Protein AF-A0A1V6F6S4-F1 (afdb_monomer)

Mean predicted aligned error: 8.65 Å

Solvent-accessible surface area (backbone atoms only — not comparable to full-atom values): 11484 Å² total; per-residue (Å²): 112,68,52,58,52,50,46,51,52,53,48,61,76,40,54,95,70,70,42,73,71,54,51,53,48,51,52,50,52,34,52,49,51,49,49,50,52,50,51,46,59,61,52,46,76,76,44,65,95,47,51,69,57,55,55,52,52,51,51,52,54,51,54,49,51,52,52,51,48,42,51,68,70,38,74,67,49,27,50,50,53,51,50,53,62,72,68,49,58,59,68,61,52,50,50,53,51,50,52,49,47,47,40,39,55,51,37,51,54,52,28,49,66,73,28,49,88,42,56,68,97,83,66,88,59,57,70,63,55,51,51,54,53,32,52,52,28,49,53,41,35,52,21,61,73,75,66,42,62,65,58,51,54,50,52,52,53,54,54,58,64,74,63,61,72,76,94,73,69,87,44,75,70,51,45,55,51,50,52,38,49,51,48,25,54,50,50,32,47,54,51,39,48,51,51,19,50,49,54,46,52,52,45,64,75,78,108

Foldseek 3Di:
DVLVVQLVVVCVVCVVPDDPLVNVLSVVLSVQLVVLVVVLVVVCVVPVVCNVVSVVVSVVSSVVSVLVSQCPRDPVSVVVSVCCVVVPPVVVVVLVVVLLCCLQPVLLVQLCVVLVVLDDPDDPPVVVVSVVLNVLLVQLLVCVVVVNCVSVVVVVVVVVVVLDDDPPQPDPVSVVNNVSVVVSVVSSVVSSNCSSNVSSVVSVVVD

Structure (mmCIF, N/CA/C/O backbone):
data_AF-A0A1V6F6S4-F1
#
_entry.id   AF-A0A1V6F6S4-F1
#
loop_
_atom_site.group_PDB
_atom_site.id
_atom_site.type_symbol
_atom_site.label_atom_id
_atom_site.label_alt_id
_atom_site.label_comp_id
_atom_site.label_asym_id
_atom_site.label_entity_id
_atom_site.label_seq_id
_atom_site.pdbx_PDB_ins_code
_atom_site.Cartn_x
_atom_site.Cartn_y
_atom_site.Cartn_z
_atom_site.occupancy
_atom_site.B_iso_or_equiv
_atom_site.auth_seq_id
_atom_site.auth_comp_id
_atom_site.auth_asym_id
_atom_site.auth_atom_id
_atom_site.pdbx_PDB_model_num
ATOM 1 N N . MET A 1 1 ? 23.372 -16.418 1.631 1.00 61.97 1 MET A N 1
ATOM 2 C CA . MET A 1 1 ? 22.149 -17.233 1.434 1.00 61.97 1 MET A CA 1
ATOM 3 C C . MET A 1 1 ? 21.113 -16.500 0.578 1.00 61.97 1 MET A C 1
ATOM 5 O O . MET A 1 1 ? 20.694 -17.074 -0.415 1.00 61.97 1 MET A O 1
ATOM 9 N N . HIS A 1 2 ? 20.783 -15.233 0.865 1.00 75.44 2 HIS A N 1
ATOM 10 C CA . HIS A 1 2 ? 19.788 -14.449 0.107 1.00 75.44 2 HIS A CA 1
ATOM 11 C C . HIS A 1 2 ? 20.067 -14.312 -1.405 1.00 75.44 2 HIS A C 1
ATOM 13 O O . HIS A 1 2 ? 19.204 -14.668 -2.198 1.00 75.44 2 HIS A O 1
ATOM 19 N N . GLY A 1 3 ? 21.277 -13.923 -1.832 1.00 78.50 3 GLY A N 1
ATOM 20 C CA . GLY A 1 3 ? 21.576 -13.802 -3.273 1.00 78.50 3 GLY A CA 1
ATOM 21 C C . GLY A 1 3 ? 21.528 -15.125 -4.057 1.00 78.50 3 GLY A C 1
ATOM 22 O O . GLY A 1 3 ? 21.124 -15.144 -5.214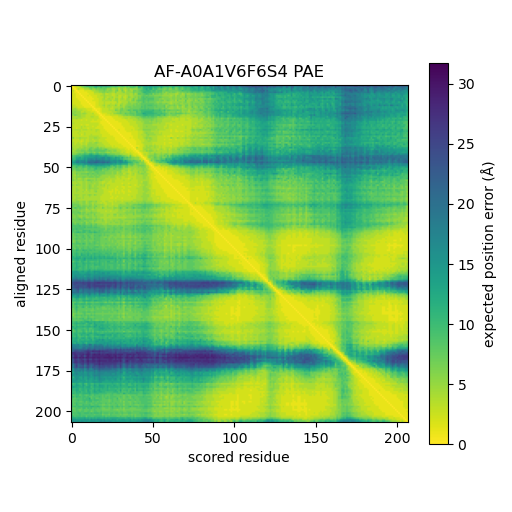 1.00 78.50 3 GLY A O 1
ATOM 23 N N . ALA A 1 4 ? 21.864 -16.252 -3.420 1.00 79.19 4 ALA A N 1
ATOM 24 C CA . ALA A 1 4 ? 21.755 -17.572 -4.050 1.00 79.19 4 ALA A CA 1
ATOM 25 C C . ALA A 1 4 ? 20.289 -18.007 -4.209 1.00 79.19 4 ALA A C 1
ATOM 27 O O . ALA A 1 4 ? 19.920 -18.549 -5.246 1.00 79.19 4 ALA A O 1
ATOM 28 N N . ALA A 1 5 ? 19.446 -17.722 -3.211 1.00 84.12 5 ALA A N 1
ATOM 29 C CA . ALA A 1 5 ? 18.006 -17.951 -3.303 1.00 84.12 5 ALA A CA 1
ATOM 30 C C . ALA A 1 5 ? 17.361 -17.060 -4.378 1.00 84.12 5 ALA A C 1
ATOM 32 O O . ALA A 1 5 ? 16.533 -17.543 -5.144 1.00 84.12 5 ALA A O 1
ATOM 33 N N . TYR A 1 6 ? 17.785 -15.795 -4.483 1.00 82.19 6 TYR A N 1
ATOM 34 C CA . TYR A 1 6 ? 17.346 -14.879 -5.537 1.00 82.19 6 TYR A CA 1
ATOM 35 C C . TYR A 1 6 ? 17.698 -15.402 -6.935 1.00 82.19 6 TYR A C 1
ATOM 37 O O . TYR A 1 6 ? 16.825 -15.483 -7.801 1.00 82.19 6 TYR A O 1
ATOM 45 N N . LEU A 1 7 ? 18.952 -15.811 -7.154 1.00 86.31 7 LEU A N 1
ATOM 46 C CA . LEU A 1 7 ? 19.387 -16.360 -8.439 1.00 86.31 7 LEU A CA 1
ATOM 47 C C . LEU A 1 7 ? 18.639 -17.653 -8.778 1.00 86.31 7 LEU A C 1
ATOM 49 O O . LEU A 1 7 ? 18.182 -17.823 -9.904 1.00 86.31 7 LEU A O 1
ATOM 53 N N . LEU A 1 8 ? 18.472 -18.550 -7.806 1.00 87.56 8 LEU A N 1
ATOM 54 C CA . LEU A 1 8 ? 17.768 -19.813 -8.011 1.00 87.56 8 LEU A CA 1
ATOM 55 C C . LEU A 1 8 ? 16.292 -19.585 -8.352 1.00 87.56 8 LEU A C 1
ATOM 57 O O . LEU A 1 8 ? 15.800 -20.152 -9.323 1.00 87.56 8 LEU A O 1
ATOM 61 N N . LEU A 1 9 ? 15.600 -18.728 -7.598 1.00 87.06 9 LEU A N 1
ATOM 62 C CA . LEU A 1 9 ? 14.191 -18.423 -7.834 1.00 87.06 9 LEU A CA 1
ATOM 63 C C . LEU A 1 9 ? 13.985 -17.711 -9.177 1.00 87.06 9 LEU A C 1
ATOM 65 O O . LEU A 1 9 ? 13.102 -18.094 -9.938 1.00 87.06 9 LEU A O 1
ATOM 69 N N . SER A 1 10 ? 14.810 -16.710 -9.493 1.00 84.19 10 SER A N 1
ATOM 70 C CA . SER A 1 10 ? 14.717 -15.988 -10.770 1.00 84.19 10 SER A CA 1
ATOM 71 C C . SER A 1 10 ? 15.014 -16.897 -11.966 1.00 84.19 10 SER A C 1
ATOM 73 O O . SER A 1 10 ? 14.285 -16.857 -12.955 1.00 84.19 10 SER A O 1
ATOM 75 N N . THR A 1 11 ? 16.008 -17.781 -11.852 1.00 87.06 11 THR A N 1
ATOM 76 C CA . THR A 1 11 ? 16.324 -18.775 -12.890 1.00 87.06 11 THR A CA 1
ATOM 77 C C . THR A 1 11 ? 15.200 -19.798 -13.049 1.00 87.06 11 THR A C 1
ATOM 79 O O . THR A 1 11 ? 14.851 -20.140 -14.173 1.00 87.06 11 THR A O 1
ATOM 82 N N . LEU A 1 12 ? 14.596 -20.260 -11.948 1.00 90.12 12 LEU A N 1
ATOM 83 C CA . LEU A 1 12 ? 13.476 -21.204 -11.983 1.00 90.12 12 LEU A CA 1
ATOM 84 C C . LEU A 1 12 ? 12.239 -20.596 -12.659 1.00 90.12 12 LEU A C 1
ATOM 86 O O . LEU A 1 12 ? 11.618 -21.246 -13.496 1.00 90.12 12 LEU A O 1
ATOM 90 N N . LEU A 1 13 ? 11.897 -19.347 -12.327 1.00 89.00 13 LEU A N 1
ATOM 91 C CA . LEU A 1 13 ? 10.744 -18.646 -12.906 1.00 89.00 13 LEU A CA 1
ATOM 92 C C . LEU A 1 13 ? 10.928 -18.333 -14.397 1.00 89.00 13 LEU A C 1
ATOM 94 O O . LEU A 1 13 ? 9.952 -18.306 -15.144 1.00 89.00 13 LEU A O 1
ATOM 98 N N . LEU A 1 14 ? 12.169 -18.110 -14.833 1.00 88.56 14 LEU A N 1
ATOM 99 C CA . LEU A 1 14 ? 12.498 -17.753 -16.215 1.00 88.56 14 LEU A CA 1
ATOM 100 C C . LEU A 1 14 ? 13.054 -18.921 -17.030 1.00 88.56 14 LEU A C 1
ATOM 102 O O . LEU A 1 14 ? 13.483 -18.715 -18.164 1.00 88.56 14 LEU A O 1
ATOM 106 N N . LEU A 1 15 ? 13.007 -20.141 -16.490 1.00 88.69 15 LEU A N 1
ATOM 107 C CA . LEU A 1 15 ? 13.559 -21.345 -17.108 1.00 88.69 15 LEU A CA 1
ATOM 108 C C . LEU A 1 15 ? 13.111 -21.555 -18.570 1.00 88.69 15 LEU A C 1
ATOM 110 O O . LEU A 1 15 ? 13.972 -21.862 -19.396 1.00 88.69 15 LEU A O 1
ATOM 114 N N . PRO A 1 16 ? 11.834 -21.315 -18.949 1.00 88.81 16 PRO A N 1
ATOM 115 C CA . PRO A 1 16 ? 11.391 -21.445 -20.342 1.00 88.81 16 PRO A CA 1
ATOM 116 C C . PRO A 1 16 ? 11.967 -20.391 -21.302 1.00 88.81 16 PRO A C 1
ATOM 118 O O . PRO A 1 16 ? 11.903 -20.572 -22.514 1.00 88.81 16 PRO A O 1
ATOM 121 N N . TYR A 1 17 ? 12.500 -19.286 -20.777 1.00 86.31 17 TYR A N 1
ATOM 122 C CA . TYR A 1 17 ? 12.918 -18.103 -21.537 1.00 86.31 17 TYR A CA 1
ATOM 123 C C . TYR A 1 17 ? 14.439 -17.893 -21.531 1.00 86.31 17 TYR A C 1
ATOM 125 O O . TYR A 1 17 ? 14.924 -16.874 -22.028 1.00 86.31 17 TYR A O 1
ATOM 133 N N . LEU A 1 18 ? 15.204 -18.829 -20.955 1.00 87.62 18 LEU A N 1
ATOM 134 C CA . LEU A 1 18 ? 16.649 -18.689 -20.803 1.00 87.62 18 LEU A CA 1
ATOM 135 C C . LEU A 1 18 ? 17.351 -18.596 -22.161 1.00 87.62 18 LEU A C 1
ATOM 137 O O . LEU A 1 18 ? 17.318 -19.506 -22.985 1.00 87.62 18 LEU A O 1
ATOM 141 N N . ASN A 1 19 ? 18.056 -17.487 -22.351 1.00 88.25 19 ASN A N 1
ATOM 142 C CA . ASN A 1 19 ? 19.014 -17.274 -23.422 1.00 88.25 19 ASN A CA 1
ATOM 143 C C . ASN A 1 19 ? 20.285 -16.629 -22.837 1.00 88.25 19 ASN A C 1
ATOM 145 O O . ASN A 1 19 ? 20.286 -16.165 -21.695 1.00 88.25 19 ASN A O 1
ATOM 149 N N . LEU A 1 20 ? 21.387 -16.614 -23.596 1.00 87.81 20 LEU A N 1
ATOM 150 C CA . LEU A 1 20 ? 22.667 -16.071 -23.112 1.00 87.81 20 LEU A CA 1
ATOM 151 C C . LEU A 1 20 ? 22.568 -14.610 -22.619 1.00 87.81 20 LEU A C 1
ATOM 153 O O . LEU A 1 20 ? 23.087 -14.334 -21.536 1.00 87.81 20 LEU A O 1
ATOM 157 N N . PRO A 1 21 ? 21.881 -13.685 -23.327 1.00 87.00 21 PRO A N 1
ATOM 158 C CA . PRO A 1 21 ? 21.658 -12.329 -22.822 1.00 87.00 21 PRO A CA 1
ATOM 159 C C . PRO A 1 21 ? 20.916 -12.287 -21.480 1.00 87.00 21 PRO A C 1
ATOM 161 O O . PRO A 1 21 ? 21.320 -11.554 -20.580 1.00 87.00 21 PRO A O 1
ATOM 164 N N . LEU A 1 22 ? 19.864 -13.094 -21.315 1.00 86.94 22 LEU A N 1
ATOM 165 C CA . LEU A 1 22 ? 19.074 -13.148 -20.085 1.00 86.94 22 LEU A CA 1
ATOM 166 C C . LEU A 1 22 ? 19.889 -13.722 -18.924 1.00 86.94 22 LEU A C 1
ATOM 168 O O . LEU A 1 22 ? 19.836 -13.184 -17.824 1.00 86.94 22 LEU A O 1
ATOM 172 N N . ILE A 1 23 ? 20.693 -14.760 -19.167 1.00 89.12 23 ILE A N 1
ATOM 173 C CA . ILE A 1 23 ? 21.602 -15.317 -18.156 1.00 89.12 23 ILE A CA 1
ATOM 174 C C . ILE A 1 23 ? 22.615 -14.256 -17.707 1.00 89.12 23 ILE A C 1
ATOM 176 O O . ILE A 1 23 ? 22.821 -14.080 -16.506 1.00 89.12 23 ILE A O 1
ATOM 180 N N . ALA A 1 24 ? 23.211 -13.509 -18.643 1.00 89.75 24 ALA A N 1
ATOM 181 C CA . ALA A 1 24 ? 24.139 -12.429 -18.310 1.00 89.75 24 ALA A CA 1
ATOM 182 C C . ALA A 1 24 ? 23.467 -11.334 -17.460 1.00 89.75 24 ALA A C 1
ATOM 184 O O . ALA A 1 24 ? 24.050 -10.876 -16.476 1.00 89.75 24 ALA A O 1
ATOM 185 N N . ILE A 1 25 ? 22.224 -10.965 -17.786 1.00 88.50 25 ILE A N 1
ATOM 186 C CA . ILE A 1 25 ? 21.425 -10.017 -16.998 1.00 88.50 25 ILE A CA 1
ATOM 187 C C . ILE A 1 25 ? 21.117 -10.566 -15.600 1.00 88.50 25 ILE A C 1
ATOM 189 O O . ILE A 1 25 ? 21.288 -9.840 -14.625 1.00 88.50 25 ILE A O 1
ATOM 193 N N . LEU A 1 26 ? 20.705 -11.830 -15.470 1.00 88.56 26 LEU A N 1
ATOM 194 C CA . LEU A 1 26 ? 20.390 -12.451 -14.176 1.00 88.56 26 LEU A CA 1
ATOM 195 C C . LEU A 1 26 ? 21.612 -12.531 -13.258 1.00 88.56 26 LEU A C 1
ATOM 197 O O . LEU A 1 26 ? 21.519 -12.223 -12.066 1.00 88.56 26 LEU A O 1
ATOM 201 N N . LEU A 1 27 ? 22.770 -12.892 -13.811 1.00 89.75 27 LEU A N 1
ATOM 202 C CA . LEU A 1 27 ? 24.033 -12.884 -13.076 1.00 89.75 27 LEU A CA 1
ATOM 203 C C . LEU A 1 27 ? 24.431 -11.459 -12.677 1.00 89.75 27 LEU A C 1
ATOM 205 O O . LEU A 1 27 ? 24.817 -11.238 -11.530 1.00 89.75 27 LEU A O 1
ATOM 209 N N . GLY A 1 28 ? 24.275 -10.489 -13.584 1.00 89.75 28 GLY A N 1
ATOM 210 C CA . GLY A 1 28 ? 24.518 -9.074 -13.307 1.00 89.75 28 GLY A CA 1
ATOM 211 C C . GLY A 1 28 ? 23.622 -8.523 -12.194 1.00 89.75 28 GLY A C 1
ATOM 212 O O . GLY A 1 28 ? 24.122 -7.900 -11.260 1.00 89.75 28 GLY A O 1
ATOM 213 N N . LEU A 1 29 ? 22.319 -8.810 -12.237 1.00 88.38 29 LEU A N 1
ATOM 214 C CA . LEU A 1 29 ? 21.354 -8.435 -11.198 1.00 88.38 29 LEU A CA 1
ATOM 215 C C . LEU A 1 29 ? 21.682 -9.086 -9.855 1.00 88.38 29 LEU A C 1
ATOM 217 O O . LEU A 1 29 ? 21.642 -8.417 -8.826 1.00 88.38 29 LEU A O 1
ATOM 221 N N . THR A 1 30 ? 22.057 -10.366 -9.857 1.00 88.94 30 THR A N 1
ATOM 222 C CA . THR A 1 30 ? 22.454 -11.081 -8.635 1.00 88.94 30 THR A CA 1
ATOM 223 C C . THR A 1 30 ? 23.720 -10.479 -8.030 1.00 88.94 30 THR A C 1
ATOM 225 O O . THR A 1 30 ? 23.783 -10.255 -6.821 1.00 88.94 30 THR A O 1
ATOM 228 N N . ALA A 1 31 ? 24.726 -10.179 -8.855 1.00 89.38 31 ALA A N 1
ATOM 229 C CA . ALA A 1 31 ? 25.945 -9.518 -8.401 1.00 89.38 31 ALA A CA 1
ATOM 230 C C . ALA A 1 31 ? 25.638 -8.124 -7.837 1.00 89.38 31 ALA A C 1
ATOM 232 O O . ALA A 1 31 ? 26.109 -7.781 -6.755 1.00 89.38 31 ALA A O 1
ATOM 233 N N . PHE A 1 32 ? 24.799 -7.347 -8.525 1.00 90.00 32 PHE A N 1
ATOM 234 C CA . PHE A 1 32 ? 24.372 -6.030 -8.066 1.00 90.00 32 PHE A CA 1
ATOM 235 C C . PHE A 1 32 ? 23.624 -6.097 -6.727 1.00 90.00 32 PHE A C 1
ATOM 237 O O . PHE A 1 32 ? 23.965 -5.355 -5.811 1.00 90.00 32 PHE A O 1
ATOM 244 N N . HIS A 1 33 ? 22.682 -7.029 -6.565 1.00 85.69 33 HIS A N 1
ATOM 245 C CA . HIS A 1 33 ? 21.981 -7.269 -5.298 1.00 85.69 33 HIS A CA 1
ATOM 246 C C . HIS A 1 33 ? 22.962 -7.563 -4.157 1.00 85.69 33 HIS A C 1
ATOM 248 O O . HIS A 1 33 ? 22.872 -6.978 -3.081 1.00 85.69 33 HIS A O 1
ATOM 254 N N . LEU A 1 34 ? 23.935 -8.454 -4.381 1.00 87.19 34 LEU A N 1
ATOM 255 C CA . LEU A 1 34 ? 24.948 -8.778 -3.373 1.00 87.19 34 LEU A CA 1
ATOM 256 C C . LEU A 1 34 ? 25.806 -7.561 -2.997 1.00 87.19 34 LEU A C 1
ATOM 258 O O . LEU A 1 34 ? 26.149 -7.397 -1.826 1.00 87.19 34 LEU A O 1
ATOM 262 N N . LEU A 1 35 ? 26.136 -6.701 -3.966 1.00 89.00 35 LEU A N 1
ATOM 263 C CA . LEU A 1 35 ? 26.882 -5.464 -3.721 1.00 89.00 35 LEU A CA 1
ATOM 264 C C . LEU A 1 35 ? 26.071 -4.454 -2.901 1.00 89.00 35 LEU A C 1
ATOM 266 O O . LEU A 1 35 ? 26.613 -3.856 -1.971 1.00 89.00 35 LEU A O 1
ATOM 270 N N . VAL A 1 36 ? 24.785 -4.279 -3.214 1.00 87.44 36 VAL A N 1
ATOM 271 C CA . VAL A 1 36 ? 23.887 -3.370 -2.484 1.00 87.44 36 VAL A CA 1
ATOM 272 C C . VAL A 1 36 ? 23.702 -3.841 -1.041 1.00 87.44 36 VAL A C 1
ATOM 274 O O . VAL A 1 36 ? 23.883 -3.047 -0.116 1.00 87.44 36 VAL A O 1
ATOM 277 N N . ASP A 1 37 ? 23.457 -5.137 -0.834 1.00 83.81 37 ASP A N 1
ATOM 278 C CA . ASP A 1 37 ? 23.354 -5.738 0.499 1.00 83.81 37 ASP A CA 1
ATOM 279 C C . ASP A 1 37 ? 24.637 -5.554 1.320 1.00 83.81 37 ASP A C 1
ATOM 281 O O . ASP A 1 37 ? 24.584 -5.183 2.497 1.00 83.81 37 ASP A O 1
ATOM 285 N N . ALA A 1 38 ? 25.804 -5.780 0.707 1.00 86.31 38 ALA 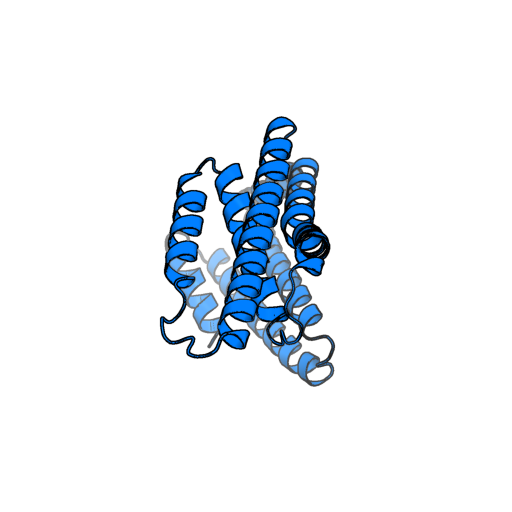A N 1
ATOM 286 C CA . ALA A 1 38 ? 27.092 -5.597 1.370 1.00 86.31 38 ALA A CA 1
ATOM 287 C C . ALA A 1 38 ? 27.338 -4.123 1.738 1.00 86.31 38 ALA A C 1
ATOM 289 O O . ALA A 1 38 ? 27.743 -3.822 2.865 1.00 86.31 38 ALA A O 1
ATOM 290 N N . GLY A 1 39 ? 27.040 -3.196 0.820 1.00 83.50 39 GLY A N 1
ATOM 291 C CA . GLY A 1 39 ? 27.154 -1.755 1.051 1.00 83.50 39 GLY A CA 1
ATOM 292 C C . GLY A 1 39 ? 26.237 -1.272 2.175 1.00 83.50 39 GLY A C 1
ATOM 293 O O . GLY A 1 39 ? 26.665 -0.528 3.060 1.00 83.50 39 GLY A O 1
ATOM 294 N N . LYS A 1 40 ? 24.997 -1.765 2.207 1.00 81.19 40 LYS A N 1
ATOM 295 C CA . LYS A 1 40 ? 24.050 -1.523 3.299 1.00 81.19 40 LYS A CA 1
ATOM 296 C C . LYS A 1 40 ? 24.567 -2.077 4.621 1.00 81.19 40 LYS A C 1
ATOM 298 O O . LYS A 1 40 ? 24.506 -1.365 5.615 1.00 81.19 40 LYS A O 1
ATOM 303 N N . GLY A 1 41 ? 25.106 -3.297 4.649 1.00 79.56 41 GLY A N 1
ATOM 304 C CA . GLY A 1 41 ? 25.691 -3.886 5.859 1.00 79.56 41 GLY A CA 1
ATOM 305 C C . GLY A 1 41 ? 26.819 -3.030 6.445 1.00 79.56 41 GLY A C 1
ATOM 306 O O . GLY A 1 41 ? 26.866 -2.804 7.655 1.00 79.56 41 GLY A O 1
ATOM 307 N N . TYR A 1 42 ? 27.671 -2.477 5.580 1.00 80.44 42 TYR A N 1
ATOM 308 C CA . TYR A 1 42 ? 28.751 -1.576 5.978 1.00 80.44 42 TYR A CA 1
ATOM 309 C C . TYR A 1 42 ? 28.238 -0.228 6.522 1.00 80.44 42 TYR A C 1
ATOM 311 O O . TYR A 1 42 ? 28.681 0.232 7.576 1.00 80.44 42 TYR A O 1
ATOM 319 N N . LEU A 1 43 ? 27.275 0.403 5.840 1.00 77.38 43 LEU A N 1
ATOM 320 C CA . LEU A 1 43 ? 26.757 1.730 6.204 1.00 77.38 43 LEU A CA 1
ATOM 321 C C . LEU A 1 43 ? 25.765 1.693 7.379 1.00 77.38 43 LEU A C 1
ATOM 323 O O . LEU A 1 43 ? 25.774 2.587 8.228 1.00 77.38 43 LEU A O 1
ATOM 327 N N . ALA A 1 44 ? 24.938 0.650 7.472 1.00 71.75 44 ALA A N 1
ATOM 328 C CA . ALA A 1 44 ? 23.950 0.485 8.537 1.00 71.75 44 ALA A CA 1
ATOM 329 C C . ALA A 1 44 ? 24.612 0.298 9.908 1.00 71.75 44 ALA A C 1
ATOM 331 O O . ALA A 1 44 ? 24.091 0.796 10.907 1.00 71.75 44 ALA A O 1
ATOM 332 N N . HIS A 1 45 ? 25.796 -0.327 9.958 1.00 69.44 45 HIS A N 1
ATOM 333 C CA . HIS A 1 45 ? 26.586 -0.434 11.186 1.00 69.44 45 HIS A CA 1
ATOM 334 C C . HIS A 1 45 ? 26.997 0.943 11.742 1.00 69.44 45 HIS A C 1
ATOM 336 O O . HIS A 1 45 ? 27.121 1.115 12.953 1.00 69.44 45 HIS A O 1
ATOM 342 N N . ARG A 1 46 ? 27.146 1.955 10.873 1.00 69.06 46 ARG A N 1
ATOM 343 C CA . ARG A 1 46 ? 27.558 3.316 11.247 1.00 69.06 46 ARG A CA 1
ATOM 344 C C . ARG A 1 46 ? 26.386 4.230 11.639 1.00 69.06 46 ARG A C 1
ATOM 346 O O . ARG A 1 46 ? 26.602 5.177 12.394 1.00 69.06 46 ARG A O 1
ATOM 353 N N . TRP A 1 47 ? 25.156 3.952 11.184 1.00 66.56 47 TRP A N 1
ATOM 354 C CA . TRP A 1 47 ? 23.987 4.834 11.377 1.00 66.56 47 TRP A CA 1
ATOM 355 C C . TRP A 1 47 ? 22.673 4.095 11.689 1.00 66.56 47 TRP A C 1
ATOM 357 O O . TRP A 1 47 ? 21.693 4.170 10.946 1.00 66.56 47 TRP A O 1
ATOM 367 N N . ASN A 1 48 ? 22.616 3.444 12.854 1.00 70.94 48 ASN A N 1
ATOM 368 C CA . ASN A 1 48 ? 21.469 2.628 13.280 1.00 70.94 48 ASN A CA 1
ATOM 369 C C . ASN A 1 48 ? 20.144 3.420 13.449 1.00 70.94 48 ASN A C 1
ATOM 371 O O . ASN A 1 48 ? 19.060 2.892 13.214 1.00 70.94 48 ASN A O 1
ATOM 375 N N . LYS A 1 49 ? 20.195 4.724 13.779 1.00 77.12 49 LYS A N 1
ATOM 376 C CA . LYS A 1 49 ? 18.982 5.558 13.962 1.00 77.12 49 LYS A CA 1
ATOM 377 C C . LYS A 1 49 ? 18.142 5.733 12.687 1.00 77.12 49 LYS A C 1
ATOM 379 O O . LYS A 1 49 ? 16.975 6.092 12.787 1.00 77.12 49 LYS A O 1
ATOM 384 N N . LEU A 1 50 ? 18.718 5.485 11.507 1.00 80.75 50 LEU A N 1
ATOM 385 C CA . LEU A 1 50 ? 18.067 5.671 10.204 1.00 80.75 50 LEU A CA 1
ATOM 386 C C . LEU A 1 50 ? 17.830 4.346 9.463 1.00 80.75 50 LEU A C 1
ATOM 388 O O . LEU A 1 50 ? 17.657 4.347 8.247 1.00 80.75 50 LEU A O 1
ATOM 392 N N . ALA A 1 51 ? 17.799 3.210 10.171 1.00 78.38 51 ALA A N 1
ATOM 393 C CA . ALA A 1 51 ? 17.637 1.880 9.571 1.00 78.38 51 ALA A CA 1
ATOM 394 C C . ALA A 1 51 ? 16.448 1.777 8.589 1.00 78.38 51 ALA A C 1
ATOM 396 O O . ALA A 1 51 ? 16.556 1.134 7.549 1.00 78.38 51 ALA A O 1
ATOM 397 N N . TRP A 1 52 ? 15.340 2.468 8.872 1.00 78.75 52 TRP A N 1
ATOM 398 C CA . TRP A 1 52 ? 14.141 2.487 8.027 1.00 78.75 52 TRP A CA 1
ATOM 399 C C . TRP A 1 52 ? 14.375 3.189 6.681 1.00 78.75 52 TRP A C 1
ATOM 401 O O . TRP A 1 52 ? 13.881 2.726 5.657 1.00 78.75 52 TRP A O 1
ATOM 411 N N . LEU A 1 53 ? 15.172 4.265 6.659 1.00 83.94 53 LEU A N 1
ATOM 412 C CA . LEU A 1 53 ? 15.553 4.940 5.413 1.00 83.94 53 LEU A CA 1
ATOM 413 C C . LEU A 1 53 ? 16.460 4.051 4.564 1.00 83.94 53 LEU A C 1
ATOM 415 O O . LEU A 1 53 ? 16.288 3.998 3.351 1.00 83.94 53 LEU A O 1
AT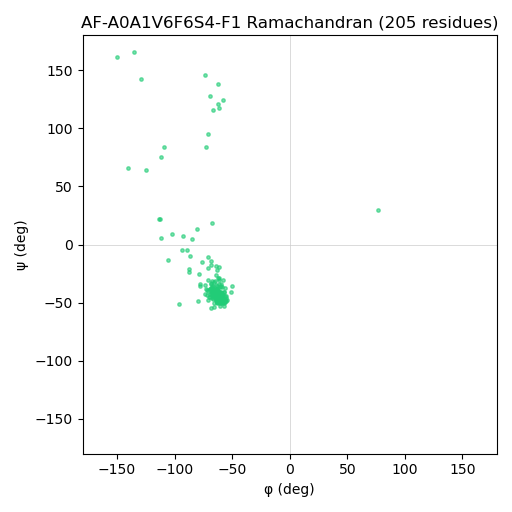OM 419 N N . TRP A 1 54 ? 17.381 3.317 5.195 1.00 81.88 54 TRP A N 1
ATOM 420 C CA . TRP A 1 54 ? 18.231 2.355 4.493 1.00 81.88 54 TRP A CA 1
ATOM 421 C C . TRP A 1 54 ? 17.419 1.224 3.872 1.00 81.88 54 TRP A C 1
ATOM 423 O O . TRP A 1 54 ? 17.723 0.823 2.758 1.00 81.88 54 TRP A O 1
ATOM 433 N N . LEU A 1 55 ? 16.368 0.745 4.546 1.00 81.44 55 LEU A N 1
ATOM 434 C CA . LEU A 1 55 ? 15.434 -0.224 3.968 1.00 81.44 55 LEU A CA 1
ATOM 435 C C . LEU A 1 55 ? 14.675 0.354 2.769 1.00 81.44 55 LEU A C 1
ATOM 437 O O . LEU A 1 55 ? 14.516 -0.331 1.768 1.00 81.44 55 LEU A O 1
ATOM 441 N N . PHE A 1 56 ? 14.228 1.607 2.841 1.00 84.88 56 PHE A N 1
ATOM 442 C CA . PHE A 1 56 ? 13.498 2.234 1.738 1.00 84.88 56 PHE A CA 1
ATOM 443 C C . PHE A 1 56 ? 14.392 2.507 0.519 1.00 84.88 56 PHE A C 1
ATOM 445 O O . PHE A 1 56 ? 14.024 2.189 -0.611 1.00 84.88 56 PHE A O 1
ATOM 452 N N . LEU A 1 57 ? 15.589 3.053 0.745 1.00 87.12 57 LEU A N 1
ATOM 453 C CA . LEU A 1 57 ? 16.560 3.333 -0.312 1.00 87.12 57 LEU A CA 1
ATOM 454 C C . LEU A 1 57 ? 17.012 2.047 -1.013 1.00 87.12 57 LEU A C 1
ATOM 456 O O . LEU A 1 57 ? 17.125 2.013 -2.235 1.00 87.12 57 LEU A O 1
ATOM 460 N N . ASP A 1 58 ? 17.205 0.984 -0.239 1.00 84.44 58 ASP A N 1
ATOM 461 C CA . ASP A 1 58 ? 17.488 -0.359 -0.730 1.00 84.44 58 ASP A CA 1
ATOM 462 C C . ASP A 1 58 ? 16.405 -0.846 -1.711 1.00 84.44 58 ASP A C 1
ATOM 464 O O . ASP A 1 58 ? 16.732 -1.274 -2.816 1.00 84.44 58 ASP A O 1
ATOM 468 N N . GLN A 1 59 ? 15.116 -0.672 -1.393 1.00 89.31 59 GLN A N 1
ATOM 469 C CA . GLN A 1 59 ? 14.026 -1.021 -2.318 1.00 89.31 59 GLN A CA 1
ATOM 470 C C . GLN A 1 59 ? 14.030 -0.181 -3.605 1.00 89.31 59 GLN A C 1
ATOM 472 O O . GLN A 1 59 ? 13.783 -0.721 -4.683 1.00 89.31 59 GLN A O 1
ATOM 477 N N . ILE A 1 60 ? 14.349 1.117 -3.528 1.00 90.50 60 ILE A N 1
ATOM 478 C CA . ILE A 1 60 ? 14.463 1.977 -4.721 1.00 90.50 60 ILE A CA 1
ATOM 479 C C . ILE A 1 60 ? 15.582 1.483 -5.639 1.00 90.50 60 ILE A C 1
ATOM 481 O O . ILE A 1 60 ? 15.384 1.370 -6.848 1.00 90.50 60 ILE A O 1
ATOM 485 N N . VAL A 1 61 ? 16.749 1.177 -5.071 1.00 89.75 61 VAL A N 1
ATOM 486 C CA . VAL A 1 61 ? 17.914 0.707 -5.830 1.00 89.75 61 VAL A CA 1
ATOM 487 C C . VAL A 1 61 ? 17.621 -0.628 -6.521 1.00 89.75 61 VAL A C 1
ATOM 489 O O . VAL A 1 61 ? 17.970 -0.805 -7.689 1.00 89.75 61 VAL A O 1
ATOM 492 N N . HIS A 1 62 ? 16.926 -1.541 -5.841 1.00 87.00 62 HIS A N 1
ATOM 493 C CA . HIS A 1 62 ? 16.496 -2.814 -6.420 1.00 87.00 62 HIS A CA 1
ATOM 494 C C . HIS A 1 62 ? 15.449 -2.640 -7.527 1.00 87.00 62 HIS A C 1
ATOM 496 O O . HIS A 1 62 ? 15.575 -3.235 -8.596 1.00 87.00 62 HIS A O 1
ATOM 502 N N . LEU A 1 63 ? 14.432 -1.800 -7.317 1.00 90.00 63 LEU A N 1
ATOM 503 C CA . LEU A 1 63 ? 13.421 -1.544 -8.344 1.00 90.00 63 LEU A CA 1
ATOM 504 C C . LEU A 1 63 ? 14.046 -0.905 -9.591 1.00 90.00 63 LEU A C 1
ATOM 506 O O . LEU A 1 63 ? 13.722 -1.281 -10.718 1.00 90.00 63 LEU A O 1
ATOM 510 N N . PHE A 1 64 ? 14.980 0.025 -9.387 1.00 91.62 64 PHE A N 1
ATOM 511 C CA . PHE A 1 64 ? 15.720 0.664 -10.467 1.00 91.62 64 PHE A CA 1
ATOM 512 C C . PHE A 1 64 ? 16.578 -0.333 -11.251 1.00 91.62 64 PHE A C 1
ATOM 514 O O . PHE A 1 64 ? 16.572 -0.295 -12.480 1.00 91.62 64 PHE A O 1
ATOM 521 N N . SER A 1 65 ? 17.289 -1.244 -10.579 1.00 90.38 65 SER A N 1
ATOM 522 C CA . SER A 1 65 ? 18.127 -2.232 -11.269 1.00 90.38 65 SER A CA 1
ATOM 523 C C . SER A 1 65 ? 17.298 -3.198 -12.115 1.00 90.38 65 SER A C 1
ATOM 525 O O . SER A 1 65 ? 17.675 -3.482 -13.252 1.00 90.38 65 SER A O 1
ATOM 527 N N . ILE A 1 66 ? 16.129 -3.622 -11.624 1.00 89.56 66 ILE A N 1
ATOM 528 C CA . ILE A 1 66 ? 15.171 -4.427 -12.393 1.00 89.56 66 ILE A CA 1
ATOM 529 C C . ILE A 1 66 ? 14.656 -3.636 -13.601 1.00 89.56 66 ILE A C 1
ATOM 531 O O . ILE A 1 66 ? 14.688 -4.144 -14.721 1.00 89.56 66 ILE A O 1
ATOM 535 N N . ALA A 1 67 ? 14.223 -2.386 -13.410 1.00 91.12 67 ALA A N 1
ATOM 536 C CA . ALA A 1 67 ? 13.745 -1.544 -14.507 1.00 91.12 67 ALA A CA 1
ATOM 537 C C . ALA A 1 67 ? 14.828 -1.332 -15.581 1.00 91.12 67 ALA A C 1
ATOM 539 O O . ALA A 1 67 ? 14.546 -1.428 -16.776 1.00 91.12 67 ALA A O 1
ATOM 540 N N . LEU A 1 68 ? 16.079 -1.113 -15.165 1.00 90.81 68 LEU A N 1
ATOM 541 C CA . LEU A 1 68 ? 17.224 -0.990 -16.064 1.00 90.81 68 LEU A CA 1
ATOM 542 C C . LEU A 1 68 ? 17.499 -2.300 -16.817 1.00 90.81 68 LEU A C 1
ATOM 544 O O . LEU A 1 68 ? 17.717 -2.270 -18.026 1.00 90.81 68 LEU A O 1
ATOM 548 N N . ALA A 1 69 ? 17.446 -3.446 -16.138 1.00 90.00 69 ALA A N 1
ATOM 549 C CA . ALA A 1 69 ? 17.605 -4.753 -16.770 1.00 90.00 69 ALA A CA 1
ATOM 550 C C . ALA A 1 69 ? 16.541 -5.000 -17.852 1.00 90.00 69 ALA A C 1
ATOM 552 O O . ALA A 1 69 ? 16.887 -5.372 -18.973 1.00 90.00 69 ALA A O 1
ATOM 553 N N . VAL A 1 70 ? 15.269 -4.710 -17.559 1.00 90.19 70 VAL A N 1
ATOM 554 C CA . VAL A 1 70 ? 14.169 -4.796 -18.537 1.00 90.19 70 VAL A CA 1
ATOM 555 C C . VAL A 1 70 ? 14.402 -3.837 -19.710 1.00 90.19 70 VAL A C 1
ATOM 557 O O . VAL A 1 70 ? 14.262 -4.224 -20.869 1.00 90.19 70 VAL A O 1
ATOM 560 N N . TYR A 1 71 ? 14.825 -2.599 -19.434 1.00 89.75 71 TYR A N 1
ATOM 561 C CA . TYR A 1 71 ? 15.101 -1.586 -20.459 1.00 89.75 71 TYR A CA 1
ATOM 562 C C . TYR A 1 71 ? 16.226 -1.993 -21.432 1.00 89.75 71 TYR A C 1
ATOM 564 O O . TYR A 1 71 ? 16.202 -1.630 -22.620 1.00 89.75 71 TYR A O 1
ATOM 572 N N . LEU A 1 72 ? 17.227 -2.722 -20.931 1.00 88.38 72 LEU A N 1
ATOM 573 C CA . LEU A 1 72 ? 18.390 -3.175 -21.695 1.00 88.38 72 LEU A CA 1
ATOM 574 C C . LEU A 1 72 ? 18.171 -4.512 -22.414 1.00 88.38 72 LEU A C 1
ATOM 576 O O . LEU A 1 72 ? 18.884 -4.774 -23.381 1.00 88.38 72 LEU A O 1
ATOM 580 N N . PHE A 1 73 ? 17.207 -5.331 -21.987 1.00 88.06 73 PHE A N 1
ATOM 581 C CA . PHE A 1 73 ? 17.041 -6.692 -22.501 1.00 88.06 73 PHE A CA 1
ATOM 582 C C . PHE A 1 73 ? 16.573 -6.740 -23.961 1.00 88.06 73 PHE A C 1
ATOM 584 O O . PHE A 1 73 ? 17.232 -7.349 -24.804 1.00 88.06 73 PHE A O 1
ATOM 591 N N . SER A 1 74 ? 15.459 -6.081 -24.292 1.00 89.38 74 SER A N 1
ATOM 592 C CA . SER A 1 74 ? 14.948 -6.048 -25.665 1.00 89.38 74 SER A CA 1
ATOM 593 C C . SER A 1 74 ? 14.181 -4.760 -25.973 1.00 89.38 74 SER A C 1
ATOM 595 O O . SER A 1 74 ? 13.719 -4.045 -25.082 1.00 89.38 74 SER A O 1
ATOM 597 N N . LYS A 1 75 ? 14.017 -4.450 -27.269 1.00 91.12 75 LYS A N 1
ATOM 598 C CA . LYS A 1 75 ? 13.190 -3.311 -27.706 1.00 91.12 75 LYS A CA 1
ATOM 599 C C . LYS A 1 75 ? 11.719 -3.483 -27.309 1.00 91.12 75 LYS A C 1
ATOM 601 O O . LYS A 1 75 ? 11.072 -2.492 -26.987 1.00 91.12 75 LYS A O 1
ATOM 606 N N . ALA A 1 76 ? 11.201 -4.712 -27.340 1.00 91.38 76 ALA A N 1
ATOM 607 C CA . ALA A 1 76 ? 9.816 -4.996 -26.976 1.00 91.38 76 ALA A CA 1
ATOM 608 C C . ALA A 1 76 ? 9.581 -4.745 -25.480 1.00 91.38 76 ALA A C 1
ATOM 610 O O . ALA A 1 76 ? 8.659 -4.016 -25.122 1.00 91.38 76 ALA A O 1
ATOM 611 N N . ASP A 1 77 ? 10.474 -5.247 -24.626 1.00 90.12 77 ASP A N 1
ATOM 612 C CA . ASP A 1 77 ? 10.382 -5.096 -23.169 1.00 90.12 77 ASP A CA 1
ATOM 613 C C . ASP A 1 77 ? 10.596 -3.647 -22.728 1.00 90.12 77 ASP A C 1
ATOM 615 O O . ASP A 1 77 ? 9.888 -3.134 -21.863 1.00 90.12 77 ASP A O 1
ATOM 619 N N . ARG A 1 78 ? 11.513 -2.934 -23.393 1.00 92.81 78 ARG A N 1
ATOM 620 C CA . ARG A 1 78 ? 11.668 -1.487 -23.230 1.00 92.81 78 ARG A CA 1
ATOM 621 C C . ARG A 1 78 ? 10.377 -0.740 -23.541 1.00 92.81 78 ARG A C 1
ATOM 623 O O . ARG A 1 78 ? 9.965 0.109 -22.756 1.00 92.81 78 ARG A O 1
ATOM 630 N N . ASN A 1 79 ? 9.761 -1.026 -24.687 1.00 93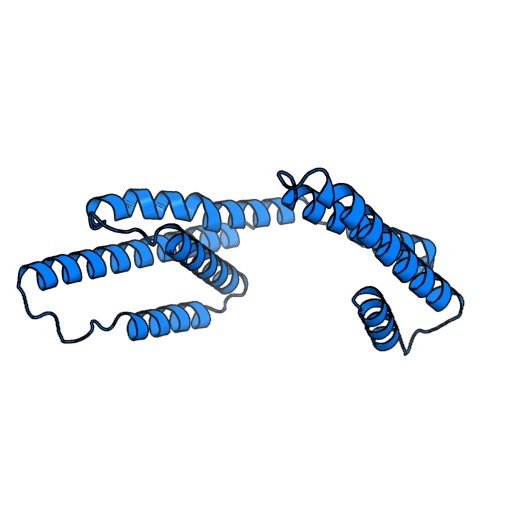.81 79 ASN A N 1
ATOM 631 C CA . ASN A 1 79 ? 8.517 -0.375 -25.083 1.00 93.81 79 ASN A CA 1
ATOM 632 C C . ASN A 1 79 ? 7.398 -0.697 -24.091 1.00 93.81 79 ASN A C 1
ATOM 634 O O . ASN A 1 79 ? 6.656 0.206 -23.723 1.00 93.81 79 ASN A O 1
ATOM 638 N N . PHE A 1 80 ? 7.319 -1.942 -23.612 1.00 92.94 80 PHE A N 1
ATOM 639 C CA . PHE A 1 80 ? 6.388 -2.347 -22.563 1.00 92.94 80 PHE A CA 1
ATOM 640 C C . PHE A 1 80 ? 6.600 -1.557 -21.263 1.00 92.94 80 PHE A C 1
ATOM 642 O O . PHE A 1 80 ? 5.639 -1.016 -20.716 1.00 92.94 80 PHE A O 1
ATOM 649 N N . LEU A 1 81 ? 7.846 -1.417 -20.797 1.00 92.06 81 LEU A N 1
ATO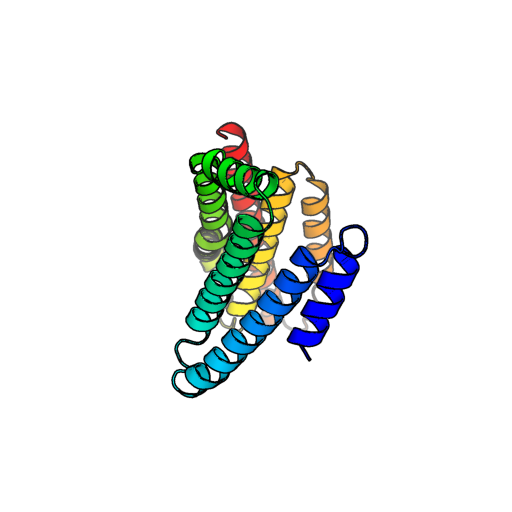M 650 C CA . LEU A 1 81 ? 8.176 -0.643 -19.598 1.00 92.06 81 LEU A CA 1
ATOM 651 C C . LEU A 1 81 ? 7.773 0.832 -1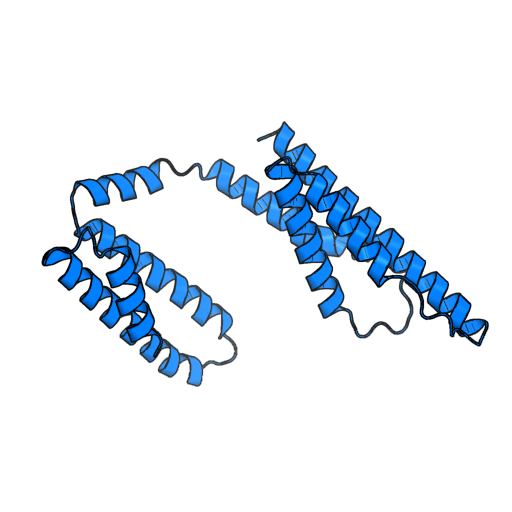9.749 1.00 92.06 81 LEU A C 1
ATOM 653 O O . LEU A 1 81 ? 7.100 1.381 -18.880 1.00 92.06 81 LEU A O 1
ATOM 657 N N . VAL A 1 82 ? 8.142 1.465 -20.867 1.00 93.06 82 VAL A N 1
ATOM 658 C CA . VAL A 1 82 ? 7.810 2.873 -21.140 1.00 93.06 82 VAL A CA 1
ATOM 659 C C . VAL A 1 82 ? 6.298 3.070 -21.241 1.00 93.06 82 VAL A C 1
ATOM 661 O O . VAL A 1 82 ? 5.770 3.986 -20.620 1.00 93.06 82 VAL A O 1
ATOM 664 N N . GLN A 1 83 ? 5.591 2.197 -21.963 1.00 93.88 83 GLN A N 1
ATOM 665 C CA . GLN A 1 83 ? 4.128 2.222 -22.060 1.00 93.88 83 GLN A CA 1
ATOM 666 C C . GLN A 1 83 ? 3.475 2.066 -20.686 1.00 93.88 83 GLN A C 1
ATOM 668 O O . GLN A 1 83 ? 2.540 2.790 -20.376 1.00 93.88 83 GLN A O 1
ATOM 673 N N . THR A 1 84 ? 3.984 1.172 -19.838 1.00 91.38 84 THR A N 1
ATOM 674 C CA . THR A 1 84 ? 3.461 0.973 -18.477 1.00 91.38 84 THR A CA 1
ATOM 675 C C . THR A 1 84 ? 3.600 2.237 -17.632 1.00 91.38 84 THR A C 1
ATOM 677 O O . THR A 1 84 ? 2.675 2.594 -16.910 1.00 91.38 84 THR A O 1
ATOM 680 N N . ILE A 1 85 ? 4.733 2.937 -17.737 1.00 89.75 85 ILE A N 1
ATOM 681 C CA . ILE A 1 85 ? 4.973 4.186 -17.003 1.00 89.75 85 ILE A CA 1
ATOM 682 C C . ILE A 1 85 ? 4.097 5.320 -17.548 1.00 89.75 85 ILE A C 1
ATOM 684 O O . ILE A 1 85 ? 3.501 6.058 -16.770 1.00 89.75 85 ILE A O 1
ATOM 688 N N . VAL A 1 86 ? 4.005 5.464 -18.873 1.00 93.25 86 VAL A N 1
ATOM 689 C CA . VAL A 1 86 ? 3.233 6.539 -19.520 1.00 93.25 86 VAL A CA 1
ATOM 690 C C . VAL A 1 86 ? 1.729 6.352 -19.326 1.00 93.25 86 VAL A C 1
ATOM 692 O O . VAL A 1 86 ? 1.021 7.326 -19.098 1.00 93.25 86 VAL A O 1
ATOM 695 N N . ASN A 1 87 ? 1.244 5.111 -19.376 1.00 94.12 87 ASN A N 1
ATOM 696 C CA . ASN A 1 87 ? -0.169 4.782 -19.188 1.00 94.12 87 ASN A CA 1
ATOM 697 C C . ASN A 1 87 ? -0.550 4.634 -17.707 1.00 94.12 87 ASN A C 1
ATOM 699 O O . ASN A 1 87 ? -1.679 4.245 -17.402 1.00 94.12 87 ASN A O 1
ATOM 703 N N . LEU A 1 88 ? 0.377 4.904 -16.780 1.00 92.19 88 LEU A N 1
ATOM 704 C CA . LEU A 1 88 ? 0.072 4.889 -15.361 1.00 92.19 88 LEU A CA 1
ATOM 705 C C . LEU A 1 88 ? -0.895 6.034 -15.054 1.00 92.19 88 LEU A C 1
ATOM 707 O O . LEU A 1 88 ? -0.549 7.210 -15.165 1.00 92.19 88 LEU A O 1
ATOM 711 N N . ASP A 1 89 ? -2.101 5.685 -14.620 1.00 94.19 89 ASP A N 1
ATOM 712 C CA . ASP A 1 89 ? -3.082 6.655 -14.148 1.00 94.19 89 ASP A CA 1
ATOM 713 C C . ASP A 1 89 ? -2.657 7.190 -12.771 1.00 94.19 89 ASP A C 1
ATOM 715 O O . ASP A 1 89 ? -3.051 6.687 -11.713 1.00 94.19 89 ASP A O 1
ATOM 719 N N . VAL A 1 90 ? -1.782 8.199 -12.794 1.00 93.31 90 VAL A N 1
ATOM 720 C CA . VAL A 1 90 ? -1.232 8.837 -11.591 1.00 93.31 90 VAL A CA 1
ATOM 721 C C . VAL A 1 90 ? -2.350 9.421 -10.734 1.00 93.31 90 VAL A C 1
ATOM 723 O O . VAL A 1 90 ? -2.284 9.337 -9.508 1.00 93.31 90 VAL A O 1
ATOM 726 N N . GLN A 1 91 ? -3.396 9.972 -11.355 1.00 93.44 91 GLN A N 1
ATOM 727 C CA . GLN A 1 91 ? -4.527 10.537 -10.631 1.00 93.44 91 GLN A CA 1
ATOM 728 C C . GLN A 1 91 ? -5.242 9.453 -9.825 1.00 93.44 91 GLN A C 1
ATOM 730 O O . GLN A 1 91 ? -5.444 9.618 -8.619 1.00 93.44 91 GLN A O 1
ATOM 735 N N . ARG A 1 92 ? -5.559 8.321 -10.456 1.00 93.06 92 ARG A N 1
ATOM 736 C CA . ARG A 1 92 ? -6.216 7.204 -9.777 1.00 93.06 92 ARG A CA 1
ATOM 737 C C . ARG A 1 92 ? -5.329 6.573 -8.709 1.00 93.06 92 ARG A C 1
ATOM 739 O O . ARG A 1 92 ? -5.807 6.260 -7.620 1.00 93.06 92 ARG A O 1
ATOM 746 N N . LEU A 1 93 ? -4.027 6.444 -8.964 1.00 93.12 93 LEU A N 1
ATOM 747 C CA . LEU A 1 93 ? -3.066 5.974 -7.964 1.00 93.12 93 LEU A CA 1
ATOM 748 C C . LEU A 1 93 ? -3.051 6.883 -6.724 1.00 93.12 93 LEU A C 1
ATOM 750 O O . LEU A 1 93 ? -3.136 6.392 -5.598 1.00 93.12 93 LEU A O 1
ATOM 754 N N . VAL A 1 94 ? -2.988 8.203 -6.921 1.00 94.75 94 VAL A N 1
ATOM 755 C CA . VAL A 1 94 ? -3.027 9.186 -5.828 1.00 94.75 94 VAL A CA 1
ATOM 756 C C . VAL A 1 94 ? -4.339 9.088 -5.051 1.00 94.75 94 VAL A C 1
ATOM 758 O O . VAL A 1 94 ? -4.315 9.092 -3.822 1.00 94.75 94 VAL A O 1
ATOM 761 N N . GLN A 1 95 ? -5.472 8.926 -5.735 1.00 95.19 95 GLN A N 1
ATOM 762 C CA . GLN A 1 95 ? -6.776 8.720 -5.099 1.00 95.19 95 GLN A CA 1
ATOM 763 C C . GLN A 1 95 ? -6.778 7.482 -4.182 1.00 95.19 95 GLN A C 1
ATOM 765 O O . GLN A 1 95 ? -7.191 7.584 -3.025 1.00 95.19 95 GLN A O 1
ATOM 770 N N . TYR A 1 96 ? -6.256 6.337 -4.640 1.00 95.94 96 TYR A N 1
ATOM 771 C CA . TYR A 1 96 ? -6.137 5.138 -3.799 1.00 95.94 96 TYR A CA 1
ATOM 772 C C . TYR A 1 96 ? -5.204 5.342 -2.598 1.00 95.94 96 TYR A C 1
ATOM 774 O O . TYR A 1 96 ? -5.517 4.890 -1.495 1.00 95.94 96 TYR A O 1
ATOM 782 N N . ILE A 1 97 ? -4.079 6.041 -2.776 1.00 95.56 97 ILE A N 1
ATOM 783 C CA . ILE A 1 97 ? -3.159 6.357 -1.673 1.00 95.56 97 ILE A CA 1
ATOM 784 C C . ILE A 1 97 ? -3.855 7.232 -0.625 1.00 95.56 97 ILE A C 1
ATOM 786 O O . ILE A 1 97 ? -3.760 6.945 0.568 1.00 95.56 97 ILE A O 1
ATOM 790 N N . ILE A 1 98 ? -4.594 8.259 -1.052 1.00 96.12 98 ILE A N 1
ATOM 791 C CA . ILE A 1 98 ? -5.361 9.131 -0.152 1.00 96.12 98 ILE A CA 1
ATOM 792 C C . ILE A 1 98 ? -6.399 8.320 0.626 1.00 96.12 98 ILE A C 1
ATOM 794 O O . ILE A 1 98 ? -6.486 8.465 1.845 1.00 96.12 98 ILE A O 1
ATOM 798 N N . LEU A 1 99 ? -7.140 7.431 -0.044 1.00 97.00 99 LEU A N 1
ATOM 799 C CA . LEU A 1 99 ? -8.108 6.550 0.612 1.00 97.00 99 LEU A CA 1
ATOM 800 C C . LEU A 1 99 ? -7.446 5.685 1.693 1.00 97.00 99 LEU A C 1
ATOM 802 O O . LEU A 1 99 ? -7.959 5.590 2.809 1.00 97.00 99 LEU A O 1
ATOM 806 N N . LEU A 1 100 ? -6.304 5.066 1.381 1.00 96.25 100 LEU A N 1
ATOM 807 C CA . LEU A 1 100 ? -5.563 4.252 2.344 1.00 96.25 100 LEU A CA 1
ATOM 808 C C . LEU A 1 100 ? -5.075 5.096 3.523 1.00 96.25 100 LEU A C 1
ATOM 810 O O . LEU A 1 100 ? -5.230 4.683 4.668 1.00 96.25 100 LEU A O 1
ATOM 814 N N . ILE A 1 101 ? -4.549 6.298 3.284 1.00 95.31 101 ILE A N 1
ATOM 815 C CA . ILE A 1 101 ? -4.106 7.178 4.372 1.00 95.31 101 ILE A CA 1
ATOM 816 C C . ILE A 1 101 ? -5.285 7.561 5.279 1.00 95.31 101 ILE A C 1
ATOM 818 O O . ILE A 1 101 ? -5.186 7.470 6.507 1.00 95.31 101 ILE A O 1
ATOM 822 N N . LEU A 1 102 ? -6.414 7.937 4.678 1.00 95.94 102 LEU A N 1
ATOM 823 C CA . LEU A 1 102 ? -7.632 8.331 5.379 1.00 95.94 102 LEU A CA 1
ATOM 824 C C . LEU A 1 102 ? -8.204 7.184 6.228 1.00 95.94 102 LEU A C 1
ATOM 826 O O . LEU A 1 102 ? -8.527 7.368 7.403 1.00 95.94 102 LEU A O 1
ATOM 830 N N . ASN A 1 103 ? -8.298 5.976 5.676 1.00 96.50 103 ASN A N 1
ATOM 831 C CA . ASN A 1 103 ? -8.833 4.832 6.412 1.00 96.50 103 ASN A CA 1
ATOM 832 C C . ASN A 1 103 ? -7.864 4.306 7.472 1.00 96.50 103 ASN A C 1
ATOM 834 O O . ASN A 1 103 ? -8.283 3.988 8.586 1.00 96.50 103 ASN A O 1
ATOM 838 N N . LEU A 1 104 ? -6.572 4.208 7.164 1.00 94.00 104 LEU A N 1
ATOM 839 C CA . LEU A 1 104 ? -5.613 3.572 8.064 1.00 94.00 104 LEU A CA 1
ATOM 840 C C . LEU A 1 104 ? -5.181 4.507 9.195 1.00 94.00 104 LEU A C 1
ATOM 842 O O . LEU A 1 104 ? -5.245 4.092 10.355 1.00 94.00 104 LEU A O 1
ATOM 846 N N . PHE A 1 105 ? -4.801 5.750 8.877 1.00 90.81 105 PHE A N 1
ATOM 847 C CA . PHE A 1 105 ? -4.233 6.695 9.846 1.00 90.81 105 PHE A CA 1
ATOM 848 C C . PHE A 1 105 ? -5.275 7.646 10.429 1.00 90.81 105 PHE A C 1
ATOM 850 O O . PHE A 1 105 ? -5.390 7.722 11.650 1.00 90.81 105 PHE A O 1
ATOM 857 N N . ALA A 1 106 ? -6.080 8.329 9.605 1.00 91.75 106 ALA A N 1
ATOM 858 C CA . ALA A 1 106 ? -7.104 9.226 10.155 1.00 91.75 106 ALA A CA 1
ATOM 859 C C . ALA A 1 106 ? -8.153 8.440 10.962 1.00 91.75 106 ALA A C 1
ATOM 861 O O . ALA A 1 106 ? -8.563 8.876 12.036 1.00 91.75 106 ALA A O 1
ATOM 862 N N . GLY A 1 107 ? -8.479 7.218 10.525 1.00 91.12 107 GLY A N 1
ATOM 863 C CA . GLY A 1 107 ? -9.328 6.293 11.276 1.00 91.12 107 GLY A CA 1
ATOM 864 C C . GLY A 1 107 ? -8.813 5.950 12.684 1.00 91.12 107 GLY A C 1
ATOM 865 O O . GLY A 1 107 ? -9.630 5.739 13.576 1.00 91.12 107 GLY A O 1
ATOM 866 N N . LEU A 1 108 ? -7.492 5.936 12.933 1.00 90.06 108 LEU A N 1
ATOM 867 C CA . LEU A 1 108 ? -6.960 5.752 14.296 1.00 90.06 108 LEU A CA 1
ATOM 868 C C . LEU A 1 108 ? -7.365 6.905 15.208 1.00 90.06 108 LEU A C 1
ATOM 870 O O . LEU A 1 108 ? -7.850 6.672 16.310 1.00 90.06 108 LEU A O 1
ATOM 874 N N . HIS A 1 109 ? -7.180 8.135 14.730 1.00 90.38 109 HIS A N 1
ATOM 875 C CA . HIS A 1 109 ? -7.492 9.334 15.497 1.00 90.38 109 HIS A CA 1
ATOM 876 C C . HIS A 1 109 ? -8.991 9.460 15.759 1.00 90.38 109 HIS A C 1
ATOM 878 O O . HIS A 1 109 ? -9.387 9.772 16.876 1.00 90.38 109 HIS A O 1
ATOM 884 N N . VAL A 1 110 ? -9.828 9.166 14.761 1.00 92.25 110 VAL A N 1
ATOM 885 C CA . VAL A 1 110 ? -11.290 9.206 14.912 1.00 92.25 110 VAL A CA 1
ATOM 886 C C . VAL A 1 110 ? -11.765 8.207 15.969 1.00 92.25 110 VAL A C 1
ATOM 888 O O . VAL A 1 110 ? -12.545 8.568 16.848 1.00 92.25 110 VAL A O 1
ATOM 891 N N . VAL A 1 111 ? -11.270 6.966 15.920 1.00 90.44 111 VAL A N 1
ATOM 892 C CA . VAL A 1 111 ? -11.632 5.935 16.904 1.00 90.44 111 VAL A CA 1
ATOM 893 C C . VAL A 1 111 ? -11.158 6.316 18.304 1.00 90.44 111 VAL A C 1
ATOM 895 O O . VAL A 1 111 ? -11.927 6.154 19.250 1.00 90.44 111 VAL A O 1
ATOM 898 N N . ASP A 1 112 ? -9.936 6.837 18.441 1.00 88.69 112 ASP A N 1
ATOM 899 C CA . ASP A 1 112 ? -9.389 7.271 19.731 1.00 88.69 112 ASP A CA 1
ATOM 900 C C . ASP A 1 112 ? -10.208 8.419 20.332 1.00 88.69 112 ASP A C 1
ATOM 902 O O . ASP A 1 112 ? -10.627 8.325 21.480 1.00 88.69 112 ASP A O 1
ATOM 906 N N . ILE A 1 113 ? -10.534 9.449 19.540 1.00 89.75 113 ILE A N 1
ATOM 907 C CA . ILE A 1 113 ? -11.343 10.593 19.986 1.00 89.75 113 ILE A CA 1
ATOM 908 C C . ILE A 1 113 ? -12.726 10.137 20.464 1.00 89.75 113 ILE A C 1
ATOM 910 O O . ILE A 1 113 ? -13.147 10.522 21.553 1.00 89.75 113 ILE A O 1
ATOM 914 N N . ILE A 1 114 ? -13.421 9.311 19.676 1.00 89.38 114 ILE A N 1
ATOM 915 C CA . ILE A 1 114 ? -14.801 8.898 19.980 1.00 89.38 114 ILE A CA 1
ATOM 916 C C . ILE A 1 114 ? -14.849 7.897 21.141 1.00 89.38 114 ILE A C 1
ATOM 918 O O . ILE A 1 114 ? -15.773 7.926 21.947 1.00 89.38 114 ILE A O 1
ATOM 922 N N . SER A 1 115 ? -13.853 7.017 21.260 1.00 85.81 115 SER A N 1
ATOM 923 C CA . SER A 1 115 ? -13.856 5.962 22.285 1.00 85.81 115 SER A CA 1
ATOM 924 C C . SER A 1 115 ? -13.208 6.404 23.600 1.00 85.81 115 SER A C 1
ATOM 926 O O . SER A 1 115 ? -13.215 5.639 24.565 1.00 85.81 115 SER A O 1
ATOM 928 N N . ARG A 1 116 ? -12.641 7.619 23.661 1.00 84.25 116 ARG A N 1
ATOM 929 C CA . ARG A 1 116 ? -11.846 8.111 24.796 1.00 84.25 116 ARG A CA 1
ATOM 930 C C . ARG A 1 116 ? -12.598 8.088 26.122 1.00 84.25 116 ARG A C 1
ATOM 932 O O . ARG A 1 116 ? -12.008 7.715 27.128 1.00 84.25 116 ARG A O 1
ATOM 939 N N . GLU A 1 117 ? -13.876 8.457 26.115 1.00 82.62 117 GLU A N 1
ATOM 940 C CA . GLU A 1 117 ? -14.722 8.505 27.318 1.00 82.62 117 GLU A CA 1
ATOM 941 C C . GLU A 1 117 ? -14.932 7.119 27.949 1.00 82.62 117 GLU A C 1
ATOM 943 O O . GLU A 1 117 ? -15.094 6.993 29.158 1.00 82.62 117 GLU A O 1
ATOM 948 N N . TYR A 1 118 ? -14.848 6.061 27.142 1.00 80.19 118 TYR A N 1
ATOM 949 C CA . TYR A 1 118 ? -15.040 4.683 27.588 1.00 80.19 118 TYR A CA 1
ATOM 950 C C . TYR A 1 118 ? -13.726 3.987 27.958 1.00 80.19 118 TYR A C 1
ATOM 952 O O . TYR A 1 118 ? -13.747 2.846 28.417 1.00 80.19 118 TYR A O 1
ATOM 960 N N . ARG A 1 119 ? -12.574 4.635 27.756 1.00 80.44 119 ARG A N 1
ATOM 961 C CA . ARG A 1 119 ? -11.260 4.013 27.942 1.00 80.44 119 ARG A CA 1
ATOM 962 C C . ARG A 1 119 ? -10.980 3.742 29.433 1.00 80.44 119 ARG A C 1
ATOM 964 O O . ARG A 1 119 ? -11.051 4.675 30.224 1.00 80.44 119 ARG A O 1
ATOM 971 N N . PRO A 1 120 ? -10.603 2.510 29.826 1.00 76.06 120 PRO A N 1
ATOM 972 C CA . PRO A 1 120 ? -10.200 2.220 31.201 1.00 76.06 120 PRO A CA 1
ATOM 973 C C . PRO A 1 120 ? -8.803 2.783 31.524 1.00 76.06 120 PRO A C 1
ATOM 975 O O . PRO A 1 120 ? -7.907 2.770 30.672 1.00 76.06 120 PRO A O 1
ATOM 978 N N . ASP A 1 121 ? -8.613 3.220 32.775 1.00 69.12 121 ASP A N 1
ATOM 979 C CA . ASP A 1 121 ? -7.462 4.022 33.240 1.00 69.12 121 ASP A CA 1
ATOM 980 C C . ASP A 1 121 ? -6.076 3.351 33.096 1.00 69.12 121 ASP A C 1
ATOM 982 O O . ASP A 1 121 ? -5.070 4.050 33.026 1.00 69.12 121 ASP A O 1
ATOM 986 N N . ASN A 1 122 ? -5.992 2.018 32.962 1.00 61.78 122 ASN A N 1
ATOM 987 C CA . ASN A 1 122 ? -4.723 1.263 32.961 1.00 61.78 122 ASN A CA 1
ATOM 988 C C . ASN A 1 122 ? -4.538 0.386 31.706 1.00 61.78 122 ASN A C 1
ATOM 990 O O . ASN A 1 122 ? -4.503 -0.842 31.787 1.00 61.78 122 ASN A O 1
ATOM 994 N N . THR A 1 123 ? -4.442 0.989 30.519 1.00 60.66 123 THR A N 1
ATOM 995 C CA . THR A 1 123 ? -4.278 0.245 29.252 1.00 60.66 123 THR A CA 1
ATOM 996 C C . THR A 1 123 ? -2.879 0.397 28.643 1.00 60.66 123 THR A C 1
ATOM 998 O O . THR A 1 123 ? -2.675 1.180 27.716 1.00 60.66 123 THR A O 1
ATOM 1001 N N . ASP A 1 124 ? -1.925 -0.421 29.103 1.00 55.50 124 ASP A N 1
ATOM 1002 C CA . ASP A 1 124 ? -0.536 -0.461 28.595 1.00 55.50 124 ASP A CA 1
ATOM 1003 C C . ASP A 1 124 ? -0.396 -1.071 27.178 1.00 55.50 124 ASP A C 1
ATOM 1005 O O . ASP A 1 124 ? 0.635 -0.946 26.516 1.00 55.50 124 ASP A O 1
ATOM 1009 N N . GLY A 1 125 ? -1.452 -1.686 26.636 1.00 60.66 125 GLY A N 1
ATOM 1010 C CA . GLY A 1 125 ? -1.437 -2.381 25.339 1.00 60.66 125 GLY A CA 1
ATOM 1011 C C . GLY A 1 125 ? -1.573 -1.500 24.085 1.00 60.66 125 GLY A C 1
ATOM 1012 O O . GLY A 1 125 ? -1.859 -2.022 23.007 1.00 60.66 125 GLY A O 1
ATOM 1013 N N . HIS A 1 126 ? -1.433 -0.178 24.183 1.00 64.31 126 HIS A N 1
ATOM 1014 C CA . HIS A 1 126 ? -1.929 0.772 23.174 1.00 64.31 126 HIS A CA 1
ATOM 1015 C C . HIS A 1 126 ? -1.402 0.545 21.740 1.00 64.31 126 HIS A C 1
ATOM 1017 O O . HIS A 1 126 ? -2.153 0.653 20.770 1.00 64.31 126 HIS A O 1
ATOM 1023 N N . ARG A 1 127 ? -0.129 0.151 21.587 1.00 66.94 127 ARG A N 1
ATOM 1024 C CA . ARG A 1 127 ? 0.486 -0.072 20.263 1.00 66.94 127 ARG A CA 1
ATOM 1025 C C . ARG A 1 127 ? -0.036 -1.318 19.544 1.00 66.94 127 ARG A C 1
ATOM 1027 O O . ARG A 1 127 ? -0.251 -1.266 18.337 1.00 66.94 127 ARG A O 1
ATOM 1034 N N . SER A 1 128 ? -0.258 -2.415 20.270 1.00 71.44 128 SER A N 1
ATOM 1035 C CA . SER A 1 128 ? -0.755 -3.667 19.677 1.00 71.44 128 SER A CA 1
ATOM 1036 C C . SER A 1 128 ? -2.184 -3.493 19.150 1.00 71.44 128 SER A C 1
ATOM 1038 O O . SER A 1 128 ? -2.490 -3.848 18.013 1.00 71.44 128 SER A O 1
ATOM 1040 N N . HIS A 1 129 ? -3.036 -2.816 19.925 1.00 75.69 129 HIS A N 1
ATOM 1041 C CA . HIS A 1 129 ? -4.421 -2.539 19.539 1.00 75.69 129 HIS A CA 1
ATOM 1042 C C . HIS A 1 129 ? -4.526 -1.591 18.337 1.00 75.69 129 HIS A C 1
ATOM 1044 O O . HIS A 1 129 ? -5.375 -1.796 17.470 1.00 75.69 129 HIS A O 1
ATOM 1050 N N . ALA A 1 130 ? -3.641 -0.591 18.242 1.00 83.56 130 ALA A N 1
ATOM 1051 C CA . ALA A 1 130 ? -3.585 0.297 17.082 1.00 83.56 130 ALA A CA 1
ATOM 1052 C C . ALA A 1 130 ? -3.234 -0.465 15.791 1.00 83.56 130 ALA A C 1
ATOM 1054 O O . ALA A 1 130 ? -3.885 -0.259 14.767 1.00 83.56 130 ALA A O 1
ATOM 1055 N N . LEU A 1 131 ? -2.258 -1.382 15.844 1.00 86.69 131 LEU A N 1
ATOM 1056 C CA . LEU A 1 131 ? -1.883 -2.218 14.698 1.00 86.69 131 LEU A CA 1
ATOM 1057 C C . LEU A 1 131 ? -3.024 -3.143 14.265 1.00 86.69 131 LEU A C 1
ATOM 1059 O O . LEU A 1 131 ? -3.326 -3.197 13.074 1.00 86.69 131 LEU A O 1
ATOM 1063 N N . ILE A 1 132 ? -3.703 -3.806 15.210 1.00 88.00 132 ILE A N 1
ATOM 1064 C CA . ILE A 1 132 ? -4.889 -4.626 14.905 1.00 88.00 132 ILE A CA 1
ATOM 1065 C C . ILE A 1 132 ? -5.941 -3.771 14.187 1.00 88.00 132 ILE A C 1
ATOM 1067 O O . ILE A 1 132 ? -6.423 -4.157 13.126 1.00 88.00 132 ILE A O 1
ATOM 1071 N N . GLY A 1 133 ? -6.236 -2.573 14.701 1.00 90.06 133 GLY A N 1
ATOM 1072 C CA . GLY A 1 133 ? -7.192 -1.662 14.070 1.00 90.06 133 GLY A CA 1
ATOM 1073 C C . GLY A 1 133 ? -6.798 -1.233 12.649 1.00 90.06 133 GLY A C 1
ATOM 1074 O O . GLY A 1 133 ? -7.673 -1.119 11.791 1.00 90.06 133 GLY A O 1
ATOM 1075 N N . ILE A 1 134 ? -5.502 -1.027 12.372 1.00 93.75 134 ILE A N 1
ATOM 1076 C CA . ILE A 1 134 ? -5.006 -0.754 11.010 1.00 93.75 134 ILE A CA 1
ATOM 1077 C C . ILE A 1 134 ? -5.301 -1.946 10.091 1.00 93.75 134 ILE A C 1
ATOM 1079 O O . ILE A 1 134 ? -5.864 -1.750 9.014 1.00 93.75 134 ILE A O 1
ATOM 1083 N N . PHE A 1 135 ? -4.962 -3.170 10.505 1.00 92.56 135 PHE A N 1
ATOM 1084 C CA . PHE A 1 135 ? -5.193 -4.365 9.687 1.00 92.56 135 PHE A CA 1
ATOM 1085 C C . PHE A 1 135 ? -6.681 -4.626 9.438 1.00 92.56 135 PHE A C 1
ATOM 1087 O O . PHE A 1 135 ? -7.057 -4.946 8.313 1.00 92.56 135 PHE A O 1
ATOM 1094 N N . GLU A 1 136 ? -7.541 -4.422 10.437 1.00 93.50 136 GLU A N 1
ATOM 1095 C CA . GLU A 1 136 ? -8.991 -4.548 10.263 1.00 93.50 136 GLU A CA 1
ATOM 1096 C C . GLU A 1 136 ? -9.527 -3.556 9.224 1.00 93.50 136 GLU A C 1
ATOM 1098 O O . GLU A 1 136 ? -10.275 -3.938 8.324 1.00 93.50 136 GLU A O 1
ATOM 1103 N N . ARG A 1 137 ? -9.118 -2.282 9.300 1.00 95.75 137 ARG A N 1
ATOM 1104 C CA . ARG A 1 137 ? -9.551 -1.268 8.326 1.00 95.75 137 ARG A CA 1
ATOM 1105 C C . ARG A 1 137 ? -8.978 -1.520 6.938 1.00 95.75 137 ARG A C 1
ATOM 1107 O O . ARG A 1 137 ? -9.681 -1.272 5.959 1.00 95.75 137 ARG A O 1
ATOM 1114 N N . LEU A 1 138 ? -7.757 -2.048 6.836 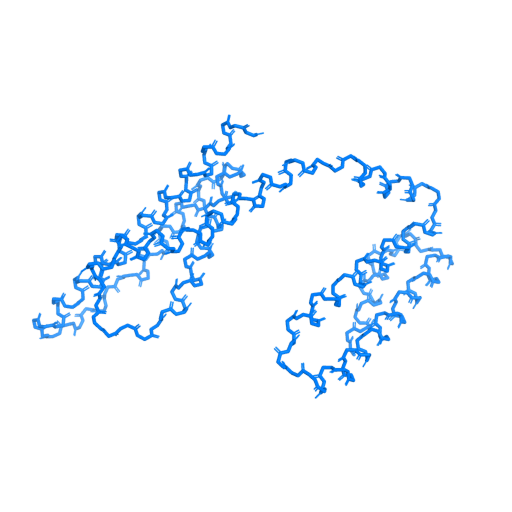1.00 96.62 138 LEU A N 1
ATOM 1115 C CA . LEU A 1 138 ? -7.182 -2.483 5.563 1.00 96.62 138 LEU A CA 1
ATOM 1116 C C . LEU A 1 138 ? -8.028 -3.599 4.944 1.00 96.62 138 LEU A C 1
ATOM 1118 O O . LEU A 1 138 ? -8.439 -3.478 3.793 1.00 96.62 138 LEU A O 1
ATOM 1122 N N . LEU A 1 139 ? -8.345 -4.642 5.715 1.00 96.00 139 LEU A N 1
ATOM 1123 C CA . LEU A 1 139 ? -9.176 -5.752 5.250 1.00 96.00 139 LEU A CA 1
ATOM 1124 C C . LEU A 1 139 ? -10.567 -5.277 4.830 1.00 96.00 139 LEU A C 1
ATOM 1126 O O . LEU A 1 139 ? -11.025 -5.655 3.755 1.00 96.00 139 LEU A O 1
ATOM 1130 N N . ILE A 1 140 ? -11.213 -4.407 5.609 1.00 96.75 140 ILE A N 1
ATOM 1131 C CA . ILE A 1 140 ? -12.509 -3.815 5.242 1.00 96.75 140 ILE A CA 1
ATOM 1132 C C . ILE A 1 140 ? -12.399 -3.028 3.939 1.00 96.75 140 ILE A C 1
ATOM 1134 O O . ILE A 1 140 ? -13.187 -3.257 3.025 1.00 96.75 140 ILE A O 1
ATOM 1138 N N . THR A 1 141 ? -11.418 -2.130 3.836 1.00 97.56 141 THR A N 1
ATOM 1139 C CA . THR A 1 141 ? -11.219 -1.292 2.645 1.00 97.56 141 THR A CA 1
ATOM 1140 C C . THR A 1 141 ? -11.053 -2.172 1.405 1.00 97.56 141 THR A C 1
ATOM 1142 O O . THR A 1 141 ? -11.775 -2.007 0.425 1.00 97.56 141 THR A O 1
ATOM 1145 N N . LEU A 1 142 ? -10.175 -3.178 1.464 1.00 96.81 142 LEU A N 1
ATOM 1146 C CA . LEU A 1 142 ? -9.965 -4.123 0.362 1.00 96.81 142 LEU A CA 1
ATOM 1147 C C . LEU A 1 142 ? -11.235 -4.921 0.035 1.00 96.81 142 LEU A C 1
ATOM 1149 O O . LEU A 1 142 ? -11.570 -5.091 -1.136 1.00 96.81 142 LEU A O 1
ATOM 1153 N N . SER A 1 143 ? -11.976 -5.355 1.054 1.00 97.00 143 SER A N 1
ATOM 1154 C CA . SER A 1 143 ? -13.226 -6.107 0.893 1.00 97.00 143 SER A CA 1
ATOM 1155 C C . SER A 1 143 ? -14.291 -5.298 0.156 1.00 97.00 143 SER A C 1
ATOM 1157 O O . SER A 1 143 ? -14.915 -5.805 -0.774 1.00 97.00 143 SER A O 1
ATOM 1159 N N . VAL A 1 144 ? 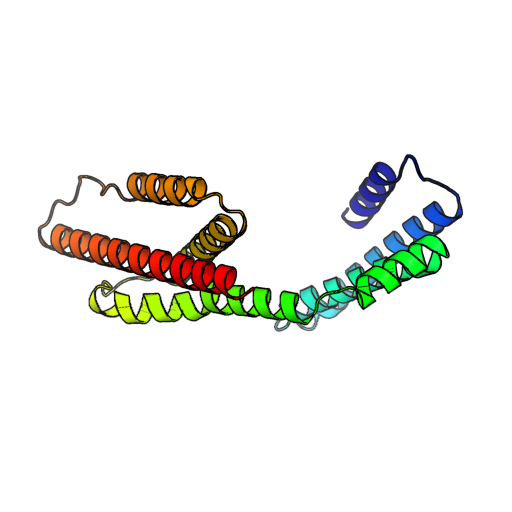-14.470 -4.021 0.508 1.00 97.06 144 VAL A N 1
ATOM 1160 C CA . VAL A 1 144 ? -15.425 -3.127 -0.168 1.00 97.06 144 VAL A CA 1
ATOM 1161 C C . VAL A 1 144 ? -14.971 -2.822 -1.600 1.00 97.06 144 VAL A C 1
ATOM 1163 O O . VAL A 1 144 ? -15.791 -2.845 -2.526 1.00 97.06 144 VAL A O 1
ATOM 1166 N N . LEU A 1 145 ? -13.671 -2.583 -1.817 1.00 96.50 145 LEU A N 1
ATOM 1167 C CA . LEU A 1 145 ? -13.115 -2.344 -3.153 1.00 96.50 145 LEU A CA 1
ATOM 1168 C C . LEU A 1 145 ? -13.362 -3.540 -4.085 1.00 96.50 145 LEU A C 1
ATOM 1170 O O . LEU A 1 145 ? -13.932 -3.353 -5.159 1.00 96.50 145 LEU A O 1
ATOM 1174 N N . ILE A 1 146 ? -13.044 -4.759 -3.637 1.00 96.19 146 ILE A N 1
ATOM 1175 C CA . ILE A 1 146 ? -13.216 -6.003 -4.410 1.00 96.19 146 ILE A CA 1
ATOM 1176 C C . ILE A 1 146 ? -14.695 -6.452 -4.455 1.00 96.19 146 ILE A C 1
ATOM 1178 O O . ILE A 1 146 ? -15.075 -7.268 -5.291 1.00 96.19 146 ILE A O 1
ATOM 1182 N N . GLY A 1 147 ? -15.560 -5.897 -3.598 1.00 95.50 147 GLY A N 1
ATOM 1183 C CA . GLY A 1 147 ? -16.985 -6.245 -3.531 1.00 95.50 147 GLY A CA 1
ATOM 1184 C C . GLY A 1 147 ? -17.259 -7.579 -2.830 1.00 95.50 147 GLY A C 1
ATOM 1185 O O . GLY A 1 147 ? -18.224 -8.261 -3.164 1.00 95.50 147 GLY A O 1
ATOM 1186 N N . ARG A 1 148 ? -16.398 -7.965 -1.883 1.00 96.00 148 ARG A N 1
ATOM 1187 C CA . ARG A 1 148 ? -16.477 -9.208 -1.100 1.00 96.00 148 ARG A CA 1
ATOM 1188 C C . ARG A 1 148 ? -16.790 -8.908 0.363 1.00 96.00 148 ARG A C 1
ATOM 1190 O O . ARG A 1 148 ? -15.912 -8.936 1.224 1.00 96.00 148 ARG A O 1
ATOM 1197 N N . PHE A 1 149 ? -18.045 -8.569 0.648 1.00 94.19 149 PHE A N 1
ATOM 1198 C CA . PHE A 1 149 ? -18.501 -8.195 1.995 1.00 94.19 149 PHE A CA 1
ATOM 1199 C C . PHE A 1 149 ? -18.499 -9.370 2.989 1.00 94.19 149 PHE A C 1
ATOM 1201 O O . PHE A 1 149 ? -18.533 -9.154 4.200 1.00 94.19 149 PHE A O 1
ATOM 1208 N N . GLU A 1 150 ? -18.386 -10.605 2.501 1.00 95.50 150 GLU A N 1
ATOM 1209 C CA . GLU A 1 150 ? -18.293 -11.826 3.304 1.00 95.50 150 GLU A CA 1
ATOM 1210 C C . GLU A 1 150 ? -17.076 -11.797 4.239 1.00 95.50 150 GLU A C 1
ATOM 1212 O O . GLU A 1 150 ? -17.156 -12.260 5.375 1.00 95.50 150 GLU A O 1
ATOM 1217 N N . ILE A 1 151 ? -15.970 -11.185 3.799 1.00 94.50 151 ILE A N 1
ATOM 1218 C CA . ILE A 1 151 ? -14.744 -11.033 4.598 1.00 94.50 151 ILE A CA 1
ATOM 1219 C C . ILE A 1 151 ? -15.005 -10.159 5.833 1.00 94.50 151 ILE A C 1
ATOM 1221 O O . ILE A 1 151 ? -14.516 -10.457 6.923 1.00 94.50 151 ILE A O 1
ATOM 1225 N N . ILE A 1 152 ? -15.815 -9.106 5.689 1.00 94.56 152 ILE A N 1
ATOM 1226 C CA . ILE A 1 152 ? -16.196 -8.229 6.804 1.00 94.56 152 ILE A CA 1
ATOM 1227 C C . ILE A 1 152 ? -17.050 -9.014 7.806 1.00 94.56 152 ILE A C 1
ATOM 1229 O O . ILE A 1 152 ? -16.801 -8.947 9.009 1.00 94.56 152 ILE A O 1
ATOM 1233 N N . GLY A 1 153 ? -18.007 -9.808 7.312 1.00 92.00 153 GLY A N 1
ATOM 1234 C CA . GLY A 1 153 ? -18.828 -10.694 8.142 1.00 92.00 153 GLY A CA 1
ATOM 1235 C C . GLY A 1 153 ? -17.996 -11.727 8.908 1.00 92.00 153 GLY A C 1
ATOM 1236 O O . GLY A 1 153 ? -18.173 -11.885 10.116 1.00 92.00 153 GLY A O 1
ATOM 1237 N N . PHE A 1 154 ? -17.035 -12.368 8.237 1.00 91.69 154 PHE A N 1
ATOM 1238 C CA . PHE A 1 154 ? -16.097 -13.302 8.864 1.00 91.69 154 PHE A CA 1
ATOM 1239 C C . PHE A 1 154 ? -15.270 -12.630 9.966 1.00 91.69 154 PHE A C 1
ATOM 1241 O O . PHE A 1 154 ? -15.124 -13.180 11.056 1.00 91.69 154 PHE A O 1
ATOM 1248 N N . MET A 1 155 ? -14.775 -11.416 9.715 1.00 90.88 155 MET A N 1
ATOM 1249 C CA . MET A 1 155 ? -13.990 -10.666 10.693 1.00 90.88 155 MET A CA 1
ATOM 1250 C C . MET A 1 155 ? -14.814 -10.290 11.933 1.00 90.88 155 MET A C 1
ATOM 1252 O O . MET A 1 155 ? -14.330 -10.456 13.053 1.00 90.88 155 MET A O 1
ATOM 1256 N N . ILE A 1 156 ? -16.068 -9.851 11.754 1.00 89.12 156 ILE A N 1
ATOM 1257 C CA . ILE A 1 156 ? -16.999 -9.594 12.866 1.00 89.12 156 ILE A CA 1
ATOM 1258 C C . ILE A 1 156 ? -17.207 -10.873 13.685 1.00 89.12 156 ILE A C 1
ATOM 1260 O O . ILE A 1 156 ? -17.066 -10.846 14.907 1.00 89.12 156 ILE A O 1
ATOM 1264 N N . ALA A 1 157 ? -17.493 -11.998 13.023 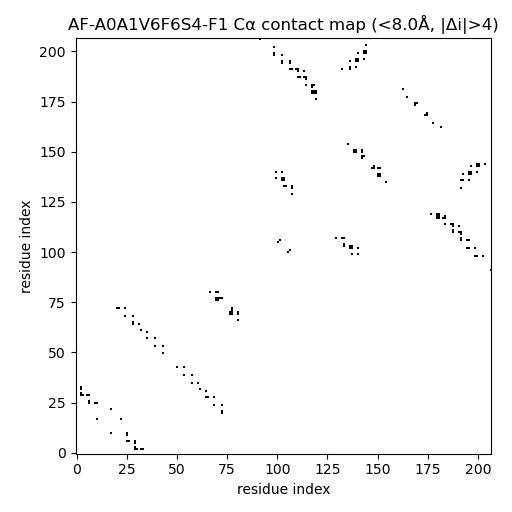1.00 89.38 157 ALA A N 1
ATOM 1265 C CA . ALA A 1 157 ? -17.734 -13.276 13.689 1.00 89.38 157 ALA A CA 1
ATOM 1266 C C . ALA A 1 157 ? -16.510 -13.755 14.488 1.00 89.38 157 ALA A C 1
ATOM 1268 O O . ALA A 1 157 ? -16.637 -14.103 15.662 1.00 89.38 157 ALA A O 1
ATOM 1269 N N . ALA A 1 158 ? -15.315 -13.704 13.891 1.00 87.19 158 ALA A N 1
ATOM 1270 C CA . ALA A 1 158 ? -14.069 -14.070 14.561 1.00 87.19 158 ALA A CA 1
ATOM 1271 C C . ALA A 1 158 ? -13.815 -13.206 15.809 1.00 87.19 158 ALA A C 1
ATOM 1273 O O . ALA A 1 158 ? -13.450 -13.722 16.867 1.00 87.19 158 ALA A O 1
ATOM 1274 N N . LYS A 1 159 ? -14.069 -11.894 15.717 1.00 83.38 159 LYS A N 1
ATOM 1275 C CA . LYS A 1 159 ? -13.881 -10.960 16.835 1.00 83.38 159 LYS A CA 1
ATOM 1276 C C . LYS A 1 159 ? -14.876 -11.193 17.974 1.00 83.38 159 LYS A C 1
ATOM 1278 O O . LYS A 1 159 ? -14.509 -11.004 19.133 1.00 83.38 159 LYS A O 1
ATOM 1283 N N . SER A 1 160 ? -16.100 -11.623 17.665 1.00 80.12 160 SER A N 1
ATOM 1284 C CA . SER A 1 160 ? -17.112 -11.984 18.667 1.00 80.12 160 SER A CA 1
ATOM 1285 C C . SER A 1 160 ? -16.729 -13.226 19.476 1.00 80.12 160 SER A C 1
ATOM 1287 O O . SER A 1 160 ? -16.987 -13.257 20.674 1.00 80.12 160 SER A O 1
ATOM 1289 N N . ILE A 1 161 ? -16.065 -14.215 18.866 1.00 78.88 161 ILE A N 1
ATOM 1290 C CA . ILE A 1 161 ? -15.610 -15.433 19.566 1.00 78.88 161 ILE A CA 1
ATOM 1291 C C . ILE A 1 161 ? -14.476 -15.111 20.551 1.00 78.88 161 ILE A C 1
ATOM 1293 O O . ILE A 1 161 ? -14.484 -15.580 21.684 1.00 78.88 161 ILE A O 1
ATOM 1297 N N . ILE A 1 162 ? -13.517 -14.274 20.141 1.00 69.75 162 ILE A N 1
ATOM 1298 C CA . ILE A 1 162 ? -12.331 -13.922 20.947 1.00 69.75 162 ILE A CA 1
ATOM 1299 C C . ILE A 1 162 ? -12.689 -13.027 22.149 1.00 69.75 162 ILE A C 1
ATOM 1301 O O . ILE A 1 162 ? -11.927 -12.934 23.106 1.00 69.75 162 ILE A O 1
ATOM 1305 N N . ARG A 1 163 ? -13.845 -12.354 22.111 1.00 64.62 163 ARG A N 1
ATOM 1306 C CA . ARG A 1 163 ? -14.299 -11.413 23.148 1.00 64.62 163 ARG A CA 1
ATOM 1307 C C . ARG A 1 163 ? -15.183 -12.032 24.230 1.00 64.62 163 ARG A C 1
ATOM 1309 O O . ARG A 1 163 ? -15.709 -11.279 25.045 1.00 64.62 163 ARG A O 1
ATOM 1316 N N . LEU A 1 164 ? -15.357 -13.355 24.253 1.00 59.59 164 LEU A N 1
ATOM 1317 C CA . LEU A 1 164 ? -16.048 -14.022 25.357 1.00 59.59 164 LEU A CA 1
ATOM 1318 C C . LEU A 1 164 ? -15.264 -13.777 26.660 1.00 59.59 164 LEU A C 1
ATOM 1320 O O . LEU A 1 164 ? -14.096 -14.161 26.727 1.00 59.59 164 LEU A O 1
ATOM 1324 N N . PRO A 1 165 ? -15.852 -13.105 27.668 1.00 56.69 165 PRO A N 1
ATOM 1325 C CA . PRO A 1 165 ? -15.180 -12.886 28.942 1.00 56.69 165 PRO A CA 1
ATOM 1326 C C . PRO A 1 165 ? -14.900 -14.229 29.617 1.00 56.69 165 PRO A C 1
ATOM 1328 O O . PRO A 1 165 ? -15.775 -15.097 29.636 1.00 56.69 165 PRO A O 1
ATOM 1331 N N . ASP A 1 166 ? -13.715 -14.388 30.208 1.00 54.09 166 ASP A N 1
ATOM 1332 C CA . ASP A 1 166 ? -13.477 -15.487 31.144 1.00 54.09 166 ASP A CA 1
ATOM 1333 C C . ASP A 1 166 ? -14.489 -15.371 32.292 1.00 54.09 166 ASP A C 1
ATOM 1335 O O . ASP A 1 166 ? -14.587 -14.334 32.950 1.00 54.09 166 ASP A O 1
ATOM 1339 N N . ALA A 1 167 ? -15.249 -16.439 32.531 1.00 53.22 167 ALA A N 1
ATOM 1340 C CA . ALA A 1 167 ? -16.387 -16.496 33.453 1.00 53.22 167 ALA A CA 1
ATOM 1341 C C . ALA A 1 167 ? -16.028 -16.364 34.957 1.00 53.22 167 ALA A C 1
ATOM 1343 O O . ALA A 1 167 ? -16.827 -16.732 35.811 1.00 53.22 167 ALA A O 1
ATOM 1344 N N . ASN A 1 168 ? -14.842 -15.844 35.293 1.00 51.28 168 ASN A N 1
ATOM 1345 C CA . ASN A 1 168 ? -14.252 -15.860 36.637 1.00 51.28 168 ASN A CA 1
ATOM 1346 C C . ASN A 1 168 ? -14.134 -14.463 37.287 1.00 51.28 168 ASN A C 1
ATOM 1348 O O . ASN A 1 168 ? -13.309 -14.270 38.180 1.00 51.28 168 ASN A O 1
ATOM 1352 N N . ALA A 1 169 ? -14.917 -13.467 36.853 1.00 58.06 169 ALA A N 1
ATOM 1353 C CA . ALA A 1 169 ? -14.954 -12.156 37.511 1.00 58.06 169 ALA A CA 1
ATOM 1354 C C . ALA A 1 169 ? -15.661 -12.277 38.876 1.00 58.06 169 ALA A C 1
ATOM 1356 O O . ALA A 1 169 ? -16.885 -12.274 38.961 1.00 58.06 169 ALA A O 1
ATOM 1357 N N . GLN A 1 170 ? -14.876 -12.451 39.940 1.00 55.97 170 GLN A N 1
ATOM 1358 C CA . GLN A 1 170 ? -15.366 -12.790 41.281 1.00 55.97 170 GLN A CA 1
ATOM 1359 C C . GLN A 1 170 ? -15.758 -11.558 42.130 1.00 55.97 170 GLN A C 1
ATOM 1361 O O . GLN A 1 170 ? -16.331 -11.729 43.205 1.00 55.97 170 GLN A O 1
ATOM 1366 N N . ASP A 1 171 ? -15.448 -10.332 41.683 1.00 66.31 171 ASP A N 1
ATOM 1367 C CA . ASP A 1 171 ? -15.615 -9.086 42.450 1.00 66.31 171 ASP A CA 1
ATOM 1368 C C . ASP A 1 171 ? -16.375 -8.002 41.648 1.00 66.31 171 ASP A C 1
ATOM 1370 O O . ASP A 1 171 ? -16.162 -7.837 40.444 1.00 66.31 171 ASP A O 1
ATOM 1374 N N . GLN A 1 172 ? -17.235 -7.206 42.302 1.00 61.62 172 GLN A N 1
ATOM 1375 C CA . GLN A 1 172 ? -18.086 -6.186 41.644 1.00 61.62 172 GLN A CA 1
ATOM 1376 C C . GLN A 1 172 ? -17.272 -5.097 40.925 1.00 61.62 172 GLN A C 1
ATOM 1378 O O . GLN A 1 172 ? -17.707 -4.523 39.923 1.00 61.62 172 GLN A O 1
ATOM 1383 N N . LYS A 1 173 ? -16.069 -4.792 41.429 1.00 61.94 173 LYS A N 1
ATOM 1384 C CA . LYS A 1 173 ? -15.145 -3.853 40.772 1.00 61.94 173 LYS A CA 1
ATOM 1385 C C . LYS A 1 173 ? -14.547 -4.423 39.488 1.00 61.94 173 LYS A C 1
ATOM 1387 O O . LYS A 1 173 ? -14.255 -3.648 38.576 1.00 61.94 173 LYS A O 1
ATOM 1392 N N . ASP A 1 174 ? -14.369 -5.737 39.416 1.00 69.25 174 ASP A N 1
ATOM 1393 C CA . ASP A 1 174 ? -13.854 -6.411 38.226 1.00 69.25 174 ASP A CA 1
ATOM 1394 C C . ASP A 1 174 ? -14.948 -6.540 37.163 1.00 69.25 174 ASP A C 1
ATOM 1396 O O . ASP A 1 174 ? -14.673 -6.346 35.981 1.00 69.25 174 ASP A O 1
ATOM 1400 N N . GLU A 1 175 ? -16.205 -6.715 37.580 1.00 71.00 175 GLU A N 1
ATOM 1401 C CA . GLU A 1 175 ? -17.373 -6.676 36.697 1.00 71.00 175 GLU A CA 1
ATOM 1402 C C . GLU A 1 175 ? -17.556 -5.288 36.055 1.00 71.00 175 GLU A C 1
ATOM 1404 O O . GLU A 1 175 ? -17.601 -5.170 34.831 1.00 71.00 175 GLU A O 1
ATOM 1409 N N . ALA A 1 176 ? -17.544 -4.202 36.839 1.00 74.81 176 ALA A N 1
ATOM 1410 C CA . ALA A 1 176 ? -17.674 -2.844 36.295 1.00 74.81 176 ALA A CA 1
ATOM 1411 C C . ALA A 1 176 ? -16.558 -2.493 35.287 1.00 74.81 176 ALA A C 1
ATOM 1413 O O . ALA A 1 176 ? -16.822 -1.913 34.228 1.00 74.81 176 ALA A O 1
ATOM 1414 N N . LYS A 1 177 ? -15.311 -2.895 35.574 1.00 73.69 177 LYS A N 1
ATOM 1415 C CA . LYS A 1 177 ? -14.173 -2.722 34.656 1.00 73.69 177 LYS A CA 1
ATOM 1416 C C . LYS A 1 177 ? -14.305 -3.581 33.400 1.00 73.69 177 LYS A C 1
ATOM 1418 O O . LYS A 1 177 ? -14.020 -3.092 32.306 1.00 73.69 177 LYS A O 1
ATOM 1423 N N . ALA A 1 178 ? -14.750 -4.832 33.532 1.00 74.38 178 ALA A N 1
ATOM 1424 C CA . ALA A 1 178 ? -14.993 -5.718 32.397 1.00 74.38 178 ALA A CA 1
ATOM 1425 C C . ALA A 1 178 ? -16.080 -5.147 31.474 1.00 74.38 178 ALA A C 1
ATOM 1427 O O . ALA A 1 178 ? -15.884 -5.078 30.261 1.00 74.38 178 ALA A O 1
ATOM 1428 N N . HIS A 1 179 ? -17.177 -4.638 32.038 1.00 77.12 179 HIS A N 1
ATOM 1429 C CA . HIS A 1 179 ? -18.249 -3.985 31.284 1.00 77.12 179 HIS A CA 1
ATOM 1430 C C . HIS A 1 179 ? -17.758 -2.732 30.548 1.00 77.12 179 HIS A C 1
ATOM 1432 O O . HIS A 1 179 ? -18.051 -2.549 29.365 1.00 77.12 179 HIS A O 1
ATOM 1438 N N . GLN A 1 180 ? -16.964 -1.885 31.210 1.00 77.56 180 GLN A N 1
ATOM 1439 C CA . GLN A 1 180 ? -16.368 -0.708 30.578 1.00 77.56 180 GLN A CA 1
ATOM 1440 C C . GLN A 1 180 ? -15.420 -1.095 29.430 1.00 77.56 180 GLN A C 1
ATOM 1442 O O . GLN A 1 180 ? -15.474 -0.497 28.355 1.00 77.56 180 GLN A O 1
ATOM 1447 N N . MET A 1 181 ? -14.600 -2.133 29.614 1.00 76.19 181 MET A N 1
ATOM 1448 C CA . MET A 1 181 ? -13.688 -2.648 28.590 1.00 76.19 181 MET A CA 1
ATOM 1449 C C . MET A 1 181 ? -14.446 -3.220 27.383 1.00 76.19 181 MET A C 1
ATOM 1451 O O . MET A 1 181 ? -14.093 -2.914 26.242 1.00 76.19 181 MET A O 1
ATOM 1455 N N . ILE A 1 182 ? -15.519 -3.986 27.609 1.00 81.12 182 ILE A N 1
ATOM 1456 C CA . ILE A 1 182 ? -16.405 -4.485 26.546 1.00 81.12 182 ILE A CA 1
ATOM 1457 C C . ILE A 1 182 ? -17.006 -3.315 25.763 1.00 81.12 182 ILE A C 1
ATOM 1459 O O . ILE A 1 182 ? -16.910 -3.300 24.535 1.00 81.12 182 ILE A O 1
ATOM 1463 N N . ASN A 1 183 ? -17.559 -2.311 26.450 1.00 81.56 183 ASN A N 1
ATOM 1464 C CA . ASN A 1 183 ? -18.164 -1.139 25.811 1.00 81.56 183 ASN A CA 1
ATOM 1465 C C . ASN A 1 183 ? -17.146 -0.339 24.990 1.00 81.56 183 ASN A C 1
ATOM 1467 O O . ASN A 1 183 ? -17.411 -0.026 23.829 1.00 81.56 183 ASN A O 1
ATOM 1471 N N . TYR A 1 184 ? -15.955 -0.087 25.541 1.00 84.75 184 TYR A N 1
ATOM 1472 C CA . TYR A 1 184 ? -14.847 0.553 24.829 1.00 84.75 184 TYR A CA 1
ATOM 1473 C C . TYR A 1 184 ? -14.507 -0.182 23.526 1.00 84.75 184 TYR A C 1
ATOM 1475 O O . TYR A 1 184 ? -14.412 0.418 22.453 1.00 84.75 184 TYR A O 1
ATOM 1483 N N . TYR A 1 185 ? -14.377 -1.506 23.593 1.00 81.69 185 TYR A N 1
ATOM 1484 C CA . TYR A 1 185 ? -14.058 -2.328 22.434 1.00 81.69 185 TYR A CA 1
ATOM 1485 C C . TYR A 1 185 ? -15.182 -2.409 21.407 1.00 81.69 185 TYR A C 1
ATOM 1487 O O . TYR A 1 185 ? -14.902 -2.443 20.202 1.00 81.69 185 TYR A O 1
ATOM 1495 N N . LEU A 1 186 ? -16.429 -2.479 21.864 1.00 85.38 186 LEU A N 1
ATOM 1496 C CA . LEU A 1 186 ? -17.607 -2.547 21.014 1.00 85.38 186 LEU A CA 1
ATOM 1497 C C . LEU A 1 186 ? -17.758 -1.241 20.231 1.00 85.38 186 LEU A C 1
ATOM 1499 O O . LEU A 1 186 ? -17.745 -1.271 18.999 1.00 85.38 186 LEU A O 1
ATOM 1503 N N . ILE A 1 187 ? -17.777 -0.104 20.935 1.00 88.31 187 ILE A N 1
ATOM 1504 C CA . ILE A 1 187 ? -17.882 1.239 20.347 1.00 88.31 187 ILE A CA 1
ATOM 1505 C C . ILE A 1 187 ? -16.721 1.484 19.386 1.00 88.31 187 ILE A C 1
ATOM 1507 O O . ILE A 1 187 ? -16.949 1.804 18.218 1.00 88.31 187 ILE A O 1
ATOM 1511 N N . GLY A 1 188 ? -15.482 1.230 19.817 1.00 89.31 188 GLY A N 1
ATOM 1512 C CA . GLY A 1 188 ? -14.311 1.436 18.968 1.00 89.31 188 GLY A CA 1
ATOM 1513 C C . GLY A 1 188 ? -14.338 0.594 17.688 1.00 89.31 188 GLY A C 1
ATOM 1514 O O . GLY A 1 188 ? -13.940 1.065 16.623 1.00 89.31 188 GLY A O 1
ATOM 1515 N N . THR A 1 189 ? -14.867 -0.633 17.751 1.00 89.94 189 THR A N 1
ATOM 1516 C CA . THR A 1 189 ? -15.003 -1.494 16.562 1.00 89.94 189 THR A CA 1
ATOM 1517 C C . THR A 1 189 ? -16.084 -0.976 15.618 1.00 89.94 189 THR A C 1
ATOM 1519 O O . THR A 1 189 ? -15.818 -0.841 14.426 1.00 89.94 189 THR A O 1
ATOM 1522 N N . PHE A 1 190 ? -17.271 -0.638 16.131 1.00 91.25 190 PHE A N 1
ATOM 1523 C CA . PHE A 1 190 ? -18.362 -0.109 15.307 1.00 91.25 190 PHE A CA 1
ATOM 1524 C C . PHE A 1 190 ? -17.980 1.197 14.609 1.00 91.25 190 PHE A C 1
ATOM 1526 O O . PHE A 1 190 ? -18.224 1.340 13.411 1.00 91.25 190 PHE A O 1
ATOM 1533 N N . VAL A 1 191 ? -17.328 2.118 15.324 1.00 94.06 191 VAL A N 1
ATOM 1534 C CA . VAL A 1 191 ? -16.830 3.381 14.762 1.00 94.06 191 VAL A CA 1
ATOM 1535 C C . VAL A 1 191 ? -15.783 3.113 13.682 1.00 94.06 191 VAL A C 1
ATOM 1537 O O . VAL A 1 191 ? -15.895 3.636 12.574 1.00 94.06 191 VAL A O 1
ATOM 1540 N N . SER A 1 192 ? -14.801 2.250 13.966 1.00 94.25 192 SER A N 1
ATOM 1541 C CA . SER A 1 192 ? -13.743 1.883 13.015 1.00 94.25 192 SER A CA 1
ATOM 1542 C C . SER A 1 192 ? -14.314 1.283 11.727 1.00 94.25 192 SER A C 1
ATOM 1544 O O . SER A 1 192 ? -13.886 1.637 10.627 1.00 94.25 192 SER A O 1
ATOM 1546 N N . TYR A 1 193 ? -15.299 0.390 11.853 1.00 94.81 193 TYR A N 1
ATOM 1547 C CA . TYR A 1 193 ? -15.897 -0.296 10.710 1.00 94.81 193 TYR A CA 1
ATOM 1548 C C . TYR A 1 193 ? -16.769 0.657 9.898 1.00 94.81 193 TYR A C 1
ATOM 1550 O O . TYR A 1 193 ? -16.649 0.693 8.676 1.00 94.81 193 TYR A O 1
ATOM 1558 N N . SER A 1 194 ? -17.573 1.482 10.569 1.00 95.31 194 SER A N 1
ATOM 1559 C CA . SER A 1 194 ? -18.404 2.496 9.913 1.00 95.31 194 SER A CA 1
ATOM 1560 C C . SER A 1 194 ? -17.552 3.504 9.142 1.00 95.31 194 SER A C 1
ATOM 1562 O O . SER A 1 194 ? -17.874 3.822 8.001 1.00 95.31 194 SER A O 1
ATOM 1564 N N . TRP A 1 195 ? -16.428 3.949 9.719 1.00 96.69 195 TRP A N 1
ATOM 1565 C CA . TRP A 1 195 ? -15.470 4.832 9.048 1.00 96.69 195 TRP A CA 1
ATOM 1566 C C . TRP A 1 195 ? -14.896 4.189 7.783 1.00 96.69 195 TRP A C 1
ATOM 1568 O O . TRP A 1 195 ? -14.987 4.766 6.699 1.00 96.69 195 TRP A O 1
ATOM 1578 N N . ALA A 1 196 ? -14.352 2.974 7.909 1.00 97.06 196 ALA A N 1
ATOM 1579 C CA . ALA A 1 196 ? -13.709 2.283 6.797 1.00 97.06 196 ALA A CA 1
ATOM 1580 C C . ALA A 1 196 ? -14.686 1.945 5.664 1.00 97.06 196 ALA A C 1
ATOM 1582 O O . ALA A 1 196 ? -14.368 2.147 4.490 1.00 97.06 196 ALA A O 1
ATOM 1583 N N . ILE A 1 197 ? -15.886 1.466 6.000 1.00 96.81 197 ILE A N 1
ATOM 1584 C CA . ILE A 1 197 ? -16.936 1.181 5.018 1.00 96.81 197 ILE A CA 1
ATOM 1585 C C . ILE A 1 197 ? -17.399 2.484 4.364 1.00 96.81 197 ILE A C 1
ATOM 1587 O O . ILE A 1 197 ? -17.417 2.564 3.139 1.00 96.81 197 ILE A O 1
ATOM 1591 N N . GLY A 1 198 ? -17.726 3.506 5.159 1.00 96.94 198 GLY A N 1
ATOM 1592 C CA . GLY A 1 198 ? -18.282 4.769 4.675 1.00 96.94 198 GLY A CA 1
ATOM 1593 C C . GLY A 1 198 ? -17.382 5.458 3.654 1.00 96.94 198 GLY A C 1
ATOM 1594 O O . GLY A 1 198 ? -17.821 5.732 2.538 1.00 96.94 198 GLY A O 1
ATOM 1595 N N . TRP A 1 199 ? -16.105 5.665 3.987 1.00 97.50 199 TRP A N 1
ATOM 1596 C CA . TRP A 1 199 ? -15.164 6.313 3.068 1.00 97.50 199 TRP A CA 1
ATOM 1597 C C . TRP A 1 199 ? -14.851 5.474 1.836 1.00 97.50 199 TRP A C 1
ATOM 1599 O O . TRP A 1 199 ? -14.704 6.026 0.750 1.00 97.50 199 TRP A O 1
ATOM 1609 N N . THR A 1 200 ? -14.778 4.150 1.972 1.00 97.62 200 THR A N 1
ATOM 1610 C CA . THR A 1 200 ? -14.494 3.279 0.823 1.00 97.62 200 THR A CA 1
ATOM 1611 C C . THR A 1 200 ? -15.683 3.183 -0.128 1.00 97.62 200 THR A C 1
ATOM 1613 O O . THR A 1 200 ? -15.497 3.184 -1.343 1.00 97.62 200 THR A O 1
ATOM 1616 N N . VAL A 1 201 ? -16.912 3.133 0.393 1.00 96.81 201 VAL A N 1
ATOM 1617 C CA . VAL A 1 201 ? -18.120 3.206 -0.438 1.00 96.81 201 VAL A CA 1
ATOM 1618 C C . VAL A 1 201 ? -18.175 4.559 -1.134 1.00 96.81 201 VAL A C 1
ATOM 1620 O O . VAL A 1 201 ? -18.312 4.587 -2.351 1.00 96.81 201 VAL A O 1
ATOM 1623 N N . LEU A 1 202 ? -17.990 5.659 -0.399 1.00 96.38 202 LEU A N 1
ATOM 1624 C CA . LEU A 1 202 ? -17.971 7.000 -0.978 1.00 96.38 202 LEU A CA 1
ATOM 1625 C C . LEU A 1 202 ? -16.922 7.108 -2.092 1.00 96.38 202 LEU A C 1
ATOM 1627 O O . LEU A 1 202 ? -17.227 7.580 -3.179 1.00 96.38 202 LEU A O 1
ATOM 1631 N N . PHE A 1 203 ? -15.721 6.582 -1.866 1.00 96.56 203 PHE A N 1
ATOM 1632 C CA . PHE A 1 203 ? -14.674 6.517 -2.880 1.00 96.56 203 PHE A CA 1
ATOM 1633 C C . PHE A 1 203 ? -15.128 5.809 -4.163 1.00 96.56 203 PHE A C 1
ATOM 1635 O O . PHE A 1 203 ? -14.972 6.373 -5.239 1.00 96.56 203 PHE A O 1
ATOM 1642 N N . LYS A 1 204 ? -15.745 4.621 -4.063 1.00 94.62 204 LYS A N 1
ATOM 1643 C CA . LYS A 1 204 ? -16.244 3.869 -5.235 1.00 94.62 204 LYS A CA 1
ATOM 1644 C C . LYS A 1 204 ? -17.349 4.588 -6.008 1.00 94.62 204 LYS A C 1
ATOM 1646 O O . LYS A 1 204 ? -17.609 4.235 -7.151 1.00 94.62 204 LYS A O 1
ATOM 1651 N N . TRP A 1 205 ? -18.056 5.523 -5.378 1.00 93.00 205 TRP A N 1
ATOM 1652 C CA . TRP A 1 205 ? -19.076 6.320 -6.059 1.00 93.00 205 TRP A CA 1
ATOM 1653 C C . TRP A 1 205 ? -18.466 7.451 -6.896 1.00 93.00 205 TRP A C 1
ATOM 1655 O O . TRP A 1 205 ? -19.091 7.881 -7.861 1.00 93.00 205 TRP A O 1
ATOM 1665 N N . PHE A 1 206 ? -17.268 7.928 -6.544 1.00 88.19 206 PHE A N 1
ATOM 1666 C CA . PHE A 1 206 ? -16.610 9.064 -7.199 1.00 88.19 206 PHE A CA 1
ATOM 1667 C C . PHE A 1 206 ? -15.431 8.677 -8.118 1.00 88.19 206 PHE A C 1
ATOM 1669 O O . PHE A 1 206 ? -14.980 9.533 -8.881 1.00 88.19 206 PHE A O 1
ATOM 1676 N N . VAL A 1 207 ? -14.925 7.436 -8.052 1.00 87.62 207 VAL A N 1
ATOM 1677 C CA . VAL A 1 207 ? -13.724 6.925 -8.761 1.00 87.62 207 VAL A CA 1
ATOM 1678 C C . VAL A 1 207 ? -13.980 5.557 -9.386 1.00 87.62 207 VAL A C 1
ATOM 1680 O O . VAL A 1 207 ? -13.459 5.298 -10.501 1.00 87.62 207 VAL A O 1
#

Sequence (207 aa):
MHGAAYLLLSTLLLLPYLNLPLIAILLGLTAFHLLVDAGKGYLAHRWNKLAWLWLFLDQIVHLFSIALAVYLFSKADRNFLVQTIVNLDVQRLVQYIILLILNLFAGLHVVDIISREYRPDNTDGHRSHALIGIFERLLITLSVLIGRFEIIGFMIAAKSIIRLPDANAQDQKDEAKAHQMINYYLIGTFVSYSWAIGWTVLFKWFV

pLDDT: mean 85.57, std 10.58, range [51.28, 97.62]

Secondary structure (DSSP, 8-state):
-HHHHHHHHHHHHTGGG--HHHHHHHHHHHHHHHHHHHHHHHHHTT-GGGHHHHHHHHHHHHHHHHHHHHHHH-HHHHHHHHHHHHT--HHHHHHHHHHHHIIIIIHHHHHHHHHGGG--S--TTHHHHHHHHHHHHHHHHHHHHHT-THHHHHHHHHHHHHTPPPS---SHHHHHHHHHHHHHHHHHHHHHHHHHHHHHHHHHHH-

Radius of gyration: 24.43 Å; Cα contacts (8 Å, |Δi|>4): 113; chains: 1; bounding box: 48×32×70 Å